Protein AF-X0L060-F1 (afdb_monomer_lite)

Structure (mmCIF, N/CA/C/O backbone):
data_AF-X0L060-F1
#
_entry.id   AF-X0L060-F1
#
loop_
_atom_site.group_PDB
_atom_site.id
_atom_site.type_symbol
_atom_site.label_atom_id
_atom_site.label_alt_id
_atom_site.label_comp_id
_atom_site.label_asym_id
_atom_site.label_entity_id
_atom_site.label_seq_id
_atom_site.pdbx_PDB_ins_code
_atom_site.Cartn_x
_atom_site.Cartn_y
_atom_site.Cartn_z
_atom_site.occupancy
_atom_site.B_iso_or_equiv
_atom_site.auth_seq_id
_atom_site.auth_comp_id
_atom_site.auth_asym_id
_atom_site.auth_atom_id
_atom_site.pdbx_PDB_model_num
ATOM 1 N N . MET A 1 1 ? 21.605 6.425 -5.206 1.00 87.25 1 MET A N 1
ATOM 2 C CA . MET A 1 1 ? 20.579 6.335 -4.142 1.00 87.25 1 MET A CA 1
ATOM 3 C C . MET A 1 1 ? 19.813 5.008 -4.170 1.00 87.25 1 MET A C 1
ATOM 5 O O . MET A 1 1 ? 20.035 4.220 -3.263 1.00 87.25 1 MET A O 1
ATOM 9 N N . LEU A 1 2 ? 18.995 4.710 -5.199 1.00 92.12 2 LEU A N 1
ATOM 10 C CA . LEU A 1 2 ? 18.087 3.540 -5.217 1.00 92.12 2 LEU A CA 1
ATOM 11 C C . LEU A 1 2 ? 18.748 2.203 -4.834 1.00 92.12 2 LEU A C 1
ATOM 13 O O . LEU A 1 2 ? 18.258 1.519 -3.942 1.00 92.12 2 LEU A O 1
ATOM 17 N N . LEU A 1 3 ? 19.869 1.851 -5.473 1.00 93.50 3 LEU A N 1
ATOM 18 C CA . LEU A 1 3 ? 20.582 0.595 -5.212 1.00 93.50 3 LEU A CA 1
ATOM 19 C C . LEU A 1 3 ? 20.947 0.431 -3.726 1.00 93.50 3 LEU A C 1
ATOM 21 O O . LEU A 1 3 ? 20.627 -0.587 -3.122 1.00 93.50 3 LEU A O 1
ATOM 25 N N . TYR A 1 4 ? 21.559 1.451 -3.119 1.00 92.56 4 TYR A N 1
ATOM 26 C CA . TYR A 1 4 ? 21.939 1.432 -1.703 1.00 92.56 4 TYR A CA 1
ATOM 27 C C . TYR A 1 4 ? 20.727 1.374 -0.777 1.00 92.56 4 TYR A C 1
ATOM 29 O O . TYR A 1 4 ? 20.764 0.672 0.226 1.00 92.56 4 TYR A O 1
ATOM 37 N N . THR A 1 5 ? 19.625 2.033 -1.140 1.00 94.19 5 THR A N 1
ATOM 38 C CA . THR A 1 5 ? 18.361 1.914 -0.406 1.00 94.19 5 THR A CA 1
ATOM 39 C C . THR A 1 5 ? 17.815 0.485 -0.436 1.00 94.19 5 THR A C 1
ATOM 41 O O . THR A 1 5 ? 17.392 -0.021 0.602 1.00 94.19 5 THR A O 1
ATOM 44 N N . ILE A 1 6 ? 17.844 -0.182 -1.596 1.00 95.19 6 ILE A N 1
ATOM 45 C CA . ILE A 1 6 ? 17.412 -1.582 -1.734 1.00 95.19 6 ILE A CA 1
ATOM 46 C C . ILE A 1 6 ? 18.312 -2.502 -0.906 1.00 95.19 6 ILE A C 1
ATOM 48 O O . ILE A 1 6 ? 17.801 -3.334 -0.160 1.00 95.19 6 ILE A O 1
ATOM 52 N N . MET A 1 7 ? 19.635 -2.326 -0.985 1.00 93.88 7 MET A N 1
ATOM 53 C CA . MET A 1 7 ? 20.580 -3.119 -0.194 1.00 93.88 7 MET A CA 1
ATOM 54 C C . MET A 1 7 ? 20.373 -2.908 1.310 1.00 93.88 7 MET A C 1
ATOM 56 O O . MET A 1 7 ? 20.325 -3.885 2.050 1.00 93.88 7 MET A O 1
ATOM 60 N N . ALA A 1 8 ? 20.168 -1.666 1.758 1.00 92.62 8 ALA A N 1
ATOM 61 C CA . ALA A 1 8 ? 19.901 -1.359 3.162 1.00 92.62 8 ALA A CA 1
ATOM 62 C C . ALA A 1 8 ? 18.583 -1.983 3.655 1.00 92.62 8 ALA A C 1
ATOM 64 O O . ALA A 1 8 ? 18.531 -2.531 4.753 1.00 92.62 8 ALA A O 1
ATOM 65 N N . LEU A 1 9 ? 17.518 -1.952 2.842 1.00 92.75 9 LEU A N 1
ATOM 66 C CA . LEU A 1 9 ? 16.258 -2.640 3.151 1.00 92.75 9 LEU A CA 1
ATOM 67 C C . LEU A 1 9 ? 16.438 -4.161 3.213 1.00 92.75 9 LEU A C 1
ATOM 69 O O . LEU A 1 9 ? 15.886 -4.800 4.107 1.00 92.75 9 LEU A O 1
ATOM 73 N N . GLY A 1 10 ? 17.212 -4.734 2.288 1.00 91.88 10 GLY A N 1
ATOM 74 C CA . GLY A 1 10 ? 17.561 -6.153 2.288 1.00 91.88 10 GLY A CA 1
ATOM 75 C C . GLY A 1 10 ? 18.310 -6.552 3.558 1.00 91.88 10 GLY A C 1
ATOM 76 O O . GLY A 1 10 ? 17.871 -7.462 4.259 1.00 91.88 10 GLY A O 1
ATOM 77 N N . ALA A 1 11 ? 19.372 -5.818 3.902 1.00 91.00 11 ALA A N 1
ATOM 78 C CA . ALA A 1 11 ? 20.142 -6.014 5.130 1.00 91.00 11 ALA A CA 1
ATOM 79 C C . ALA A 1 11 ? 19.252 -5.903 6.380 1.00 91.00 11 ALA A C 1
ATOM 81 O O . ALA A 1 11 ? 19.273 -6.787 7.235 1.00 91.00 11 ALA A O 1
ATOM 82 N N . TRP A 1 12 ? 18.378 -4.890 6.439 1.00 90.25 12 TRP A N 1
ATOM 83 C CA . TRP A 1 12 ? 17.421 -4.723 7.535 1.00 90.25 12 TRP A CA 1
ATOM 84 C C . TRP A 1 12 ? 16.468 -5.924 7.666 1.00 90.25 12 TRP A C 1
ATOM 86 O O . TRP A 1 12 ? 16.197 -6.372 8.782 1.00 90.25 12 TRP A O 1
ATOM 96 N N . CYS A 1 13 ? 15.967 -6.461 6.546 1.00 88.31 13 CYS A N 1
ATOM 97 C CA . CYS A 1 13 ? 15.036 -7.594 6.515 1.00 88.31 13 CYS A CA 1
ATOM 98 C C . CYS A 1 13 ? 15.668 -8.932 6.919 1.00 88.31 13 CYS A C 1
ATOM 100 O O . CYS A 1 13 ? 14.957 -9.773 7.472 1.00 88.31 13 CYS A O 1
ATOM 102 N N . LEU A 1 14 ? 16.963 -9.136 6.654 1.00 85.06 14 LEU A N 1
ATOM 103 C CA . LEU A 1 14 ? 17.654 -10.403 6.919 1.00 85.06 14 LEU A CA 1
ATOM 104 C C . LEU A 1 14 ? 17.809 -10.720 8.415 1.00 85.06 14 LEU A C 1
ATOM 106 O O . LEU A 1 14 ? 18.085 -11.865 8.746 1.00 85.06 14 LEU A O 1
ATOM 110 N N . ASN A 1 15 ? 17.551 -9.759 9.313 1.00 66.94 15 ASN A N 1
ATOM 111 C CA . ASN A 1 15 ? 17.563 -9.964 10.769 1.00 66.94 15 ASN A CA 1
ATOM 112 C C . ASN A 1 15 ? 18.854 -10.630 11.284 1.00 66.94 15 ASN A C 1
ATOM 114 O O . ASN A 1 15 ? 18.816 -11.406 12.236 1.00 66.94 15 ASN A O 1
ATOM 118 N N . ASN A 1 16 ? 19.979 -10.338 10.631 1.00 67.25 16 ASN A N 1
ATOM 119 C CA . ASN A 1 16 ? 21.296 -10.727 11.113 1.00 67.25 16 ASN A CA 1
ATOM 120 C C . ASN A 1 16 ? 21.707 -9.763 12.236 1.00 67.25 16 ASN A C 1
ATOM 122 O O . ASN A 1 16 ? 21.358 -8.583 12.183 1.00 67.25 16 ASN A O 1
ATOM 126 N N . ASP A 1 17 ? 22.479 -10.246 13.212 1.00 61.94 17 ASP A N 1
ATOM 127 C CA . ASP A 1 17 ? 23.017 -9.438 14.325 1.00 61.94 17 ASP A CA 1
ATOM 128 C C . ASP A 1 17 ? 23.971 -8.313 13.863 1.00 61.94 17 ASP A C 1
ATOM 130 O O . ASP A 1 17 ? 24.409 -7.485 14.660 1.00 61.94 17 ASP A O 1
ATOM 134 N N . ASP A 1 18 ? 24.268 -8.263 12.565 1.00 63.72 18 ASP A N 1
ATOM 135 C CA . ASP A 1 18 ? 25.151 -7.304 11.914 1.00 63.72 18 ASP A CA 1
ATOM 136 C C . ASP A 1 18 ? 24.423 -5.976 11.624 1.00 63.72 18 ASP A C 1
ATOM 138 O O . ASP A 1 18 ? 24.134 -5.604 10.483 1.00 63.72 18 ASP A O 1
ATOM 142 N N . ALA A 1 19 ? 24.056 -5.274 12.701 1.00 67.94 19 ALA A N 1
ATOM 143 C CA . ALA A 1 19 ? 23.386 -3.970 12.657 1.00 67.94 19 ALA A CA 1
ATOM 144 C C . ALA A 1 19 ? 24.263 -2.843 12.067 1.00 67.94 19 ALA A C 1
ATOM 146 O O . ALA A 1 19 ? 23.779 -1.727 11.878 1.00 67.94 19 ALA A O 1
ATOM 147 N N . GLU A 1 20 ? 25.543 -3.111 11.794 1.00 80.19 20 GLU A N 1
ATOM 148 C CA . GLU A 1 20 ? 26.470 -2.144 11.201 1.00 80.19 20 GLU A CA 1
ATOM 149 C C . GLU A 1 20 ? 26.224 -1.998 9.692 1.00 80.19 20 GLU A C 1
ATOM 151 O O . GLU A 1 20 ? 26.115 -0.879 9.189 1.00 80.19 20 GLU A O 1
ATOM 156 N N . LEU A 1 21 ? 26.004 -3.106 8.972 1.00 85.12 21 LEU A N 1
ATOM 157 C CA . LEU A 1 21 ? 25.845 -3.084 7.514 1.00 85.12 21 LEU A CA 1
ATOM 158 C C . LEU A 1 21 ? 24.608 -2.293 7.055 1.00 85.12 21 LEU A C 1
ATOM 160 O O . LEU A 1 21 ? 24.665 -1.553 6.069 1.00 85.12 21 LEU A O 1
ATOM 164 N N . ASP A 1 22 ? 23.468 -2.439 7.738 1.00 84.44 22 ASP A N 1
ATOM 165 C CA . ASP A 1 22 ? 22.246 -1.727 7.348 1.00 84.44 22 ASP A CA 1
ATOM 166 C C . ASP A 1 22 ? 22.316 -0.216 7.657 1.00 84.44 22 ASP A C 1
ATOM 168 O O . ASP A 1 22 ? 21.701 0.582 6.940 1.00 84.44 22 ASP A O 1
ATOM 172 N N . ASP A 1 23 ? 23.098 0.191 8.664 1.00 87.38 23 ASP A N 1
ATOM 173 C CA . ASP A 1 23 ? 23.381 1.595 8.978 1.00 87.38 23 ASP A CA 1
ATOM 174 C C . ASP A 1 23 ? 24.356 2.219 7.973 1.00 87.38 23 ASP A C 1
ATOM 176 O O . ASP A 1 23 ? 24.066 3.286 7.425 1.00 87.38 23 ASP A O 1
ATOM 180 N N . GLU A 1 24 ? 25.451 1.530 7.64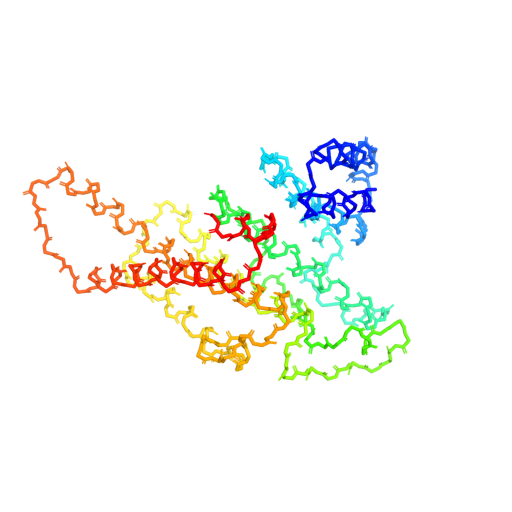4 1.00 89.88 24 GLU A N 1
ATOM 181 C CA . GLU A 1 24 ? 26.408 1.976 6.626 1.00 89.88 24 GLU A CA 1
ATOM 182 C C . GLU A 1 24 ? 25.722 2.203 5.276 1.00 89.88 24 GLU A C 1
ATOM 184 O O . GLU A 1 24 ? 25.858 3.265 4.661 1.00 89.88 24 GLU A O 1
ATOM 189 N N . LEU A 1 25 ? 24.910 1.238 4.832 1.00 91.25 25 LEU A N 1
ATOM 190 C CA . LEU A 1 25 ? 24.163 1.337 3.579 1.00 91.25 25 LEU A CA 1
ATOM 191 C C . LEU A 1 25 ? 23.105 2.450 3.620 1.00 91.25 25 LEU A C 1
ATOM 193 O O . LEU A 1 25 ? 22.867 3.105 2.600 1.00 91.25 25 LEU A O 1
ATOM 197 N N . TYR A 1 26 ? 22.489 2.703 4.781 1.00 90.19 26 TYR A N 1
ATOM 198 C CA . TYR A 1 26 ? 21.572 3.830 4.974 1.00 90.19 26 TYR A CA 1
ATOM 199 C C . TYR A 1 26 ? 22.293 5.173 4.804 1.00 90.19 26 TYR A C 1
ATOM 201 O O . TYR A 1 26 ? 21.809 6.048 4.081 1.00 90.19 26 TYR A O 1
ATOM 209 N N . HIS A 1 27 ? 23.452 5.336 5.443 1.00 90.31 27 HIS A N 1
ATOM 210 C CA . HIS A 1 27 ? 24.259 6.552 5.354 1.00 90.31 27 HIS A CA 1
ATOM 211 C C . HIS A 1 27 ? 24.832 6.764 3.952 1.00 90.31 27 HIS A C 1
ATOM 213 O O . HIS A 1 27 ? 24.832 7.889 3.450 1.00 90.31 27 HIS A O 1
ATOM 219 N N . LEU A 1 28 ? 25.224 5.685 3.278 1.00 89.00 28 LEU A N 1
ATOM 220 C CA . LEU A 1 28 ? 25.667 5.736 1.893 1.00 89.00 28 LEU A CA 1
ATOM 221 C C . LEU A 1 28 ? 24.521 6.114 0.949 1.00 89.00 28 LEU A C 1
ATOM 223 O O . LEU A 1 28 ? 24.700 6.949 0.073 1.00 89.00 28 LEU A O 1
ATOM 227 N N . ALA A 1 29 ? 23.312 5.579 1.141 1.00 88.06 29 ALA A N 1
ATOM 228 C CA . ALA A 1 29 ? 22.149 6.015 0.368 1.00 88.06 29 ALA A CA 1
ATOM 229 C C . ALA A 1 29 ? 21.850 7.513 0.560 1.00 88.06 29 ALA A C 1
ATOM 231 O O . ALA A 1 29 ? 21.514 8.183 -0.420 1.00 88.06 29 ALA A O 1
ATOM 232 N N . LEU A 1 30 ? 22.007 8.027 1.787 1.00 86.88 30 LEU A N 1
ATOM 233 C CA . LEU A 1 30 ? 21.795 9.436 2.120 1.00 86.88 30 LEU A CA 1
ATOM 234 C C . LEU A 1 30 ? 22.823 10.360 1.454 1.00 86.88 30 LEU A C 1
ATOM 236 O O . LEU A 1 30 ? 22.432 11.407 0.949 1.00 86.88 30 LEU A O 1
ATOM 240 N N . SER A 1 31 ? 24.098 9.968 1.379 1.00 85.25 31 SER A N 1
ATOM 241 C CA . SER A 1 31 ? 25.144 10.804 0.766 1.00 85.25 31 SER A CA 1
ATOM 242 C C . SER A 1 31 ? 24.929 11.033 -0.734 1.00 85.25 31 SER A C 1
ATOM 244 O O . SER A 1 31 ? 25.269 12.091 -1.258 1.00 85.25 31 SER A O 1
ATOM 246 N N . PHE A 1 32 ? 24.275 10.097 -1.432 1.00 78.31 32 PHE A N 1
ATOM 247 C CA . PHE A 1 32 ? 23.827 10.304 -2.816 1.00 78.31 32 PHE A CA 1
ATOM 248 C C . PHE A 1 32 ? 22.610 11.238 -2.940 1.00 78.31 32 PHE A C 1
ATOM 250 O O . PHE A 1 32 ? 22.247 11.600 -4.059 1.00 78.31 32 PHE A O 1
ATOM 257 N N . GLY A 1 33 ? 21.963 11.588 -1.826 1.00 67.38 33 GLY A N 1
ATOM 258 C CA . GLY A 1 33 ? 20.866 12.552 -1.742 1.00 67.38 33 GLY A CA 1
ATOM 259 C C . GLY A 1 33 ? 21.309 13.983 -1.415 1.00 67.38 33 GLY A C 1
ATOM 260 O O . GLY A 1 33 ? 20.511 14.890 -1.594 1.00 67.38 33 GLY A O 1
ATOM 261 N N . ASP A 1 34 ? 22.557 14.214 -0.995 1.00 64.88 34 ASP A N 1
ATOM 262 C CA . ASP A 1 34 ? 23.069 15.551 -0.632 1.00 64.88 34 ASP A CA 1
ATOM 263 C C . ASP A 1 34 ? 23.544 16.396 -1.837 1.00 64.88 34 ASP A C 1
ATOM 265 O O . ASP A 1 34 ? 23.997 17.528 -1.675 1.00 64.88 34 ASP A O 1
ATOM 269 N N . ALA A 1 35 ? 23.439 15.884 -3.066 1.00 59.78 35 ALA A N 1
ATOM 270 C CA . ALA A 1 35 ? 23.796 16.637 -4.269 1.00 59.78 35 ALA A CA 1
ATOM 271 C C . ALA A 1 35 ? 22.678 17.615 -4.690 1.00 59.78 35 ALA A C 1
ATOM 273 O O . ALA A 1 35 ? 21.496 17.320 -4.509 1.00 59.78 35 ALA A O 1
ATOM 274 N N . GLU A 1 36 ? 23.034 18.720 -5.367 1.00 57.53 36 GLU A N 1
ATOM 275 C CA . GLU A 1 36 ? 22.105 19.647 -6.061 1.00 57.53 36 GLU A CA 1
ATOM 276 C C . GLU A 1 36 ? 21.007 18.919 -6.871 1.00 57.53 36 GLU A C 1
ATOM 278 O O . GLU A 1 36 ? 19.893 19.421 -7.031 1.00 57.53 36 GLU A O 1
ATOM 283 N N . CYS A 1 37 ? 21.288 17.692 -7.319 1.00 61.91 37 CYS A N 1
ATOM 284 C CA . CYS A 1 37 ? 20.356 16.796 -7.995 1.00 61.91 37 CYS A CA 1
ATOM 285 C C . CYS A 1 37 ? 19.066 16.478 -7.216 1.00 61.91 37 CYS A C 1
ATOM 287 O O . CYS A 1 37 ? 18.048 16.251 -7.868 1.00 61.91 37 CYS A O 1
ATOM 289 N N . LEU A 1 38 ? 19.062 16.489 -5.872 1.00 70.81 38 LEU A N 1
ATOM 290 C CA . LEU A 1 38 ? 17.881 16.126 -5.063 1.00 70.81 38 LEU A CA 1
ATOM 291 C C . LEU A 1 38 ? 16.658 16.990 -5.386 1.00 70.81 38 LEU A C 1
ATOM 293 O O . LEU A 1 38 ? 15.532 16.512 -5.289 1.00 70.81 38 LEU A O 1
ATOM 297 N N . PHE A 1 39 ? 16.873 18.243 -5.785 1.00 73.31 39 PHE A N 1
ATOM 298 C CA . PHE A 1 39 ? 15.801 19.168 -6.155 1.00 73.31 39 PHE A CA 1
ATOM 299 C C . PHE A 1 39 ? 15.808 19.538 -7.643 1.00 73.31 39 PHE A C 1
ATOM 301 O O . PHE A 1 39 ? 14.832 20.116 -8.120 1.00 73.31 39 PHE A O 1
ATOM 308 N N . ALA A 1 40 ? 16.879 19.216 -8.378 1.00 71.44 40 ALA A N 1
ATOM 309 C CA . ALA A 1 40 ? 17.065 19.669 -9.754 1.00 71.44 40 ALA A CA 1
ATOM 310 C C . ALA A 1 40 ? 16.399 18.772 -10.810 1.00 71.44 40 ALA A C 1
ATOM 312 O O . ALA A 1 40 ? 15.903 19.296 -11.807 1.00 71.44 40 ALA A O 1
ATOM 313 N N . SER A 1 41 ? 16.358 17.446 -10.624 1.00 74.50 41 SER A N 1
ATOM 314 C CA . SER A 1 41 ? 15.747 16.535 -11.604 1.00 74.50 41 SER A CA 1
ATOM 315 C C . SER A 1 41 ? 14.816 15.516 -10.959 1.00 74.50 41 SER A C 1
ATOM 317 O O . SER A 1 41 ? 15.175 14.834 -10.002 1.00 74.50 41 SER A O 1
ATOM 319 N N . ALA A 1 42 ? 13.620 15.383 -11.529 1.00 81.56 42 ALA A N 1
ATOM 320 C CA . ALA A 1 42 ? 12.688 14.317 -11.201 1.00 81.56 42 ALA A CA 1
ATOM 321 C C . ALA A 1 42 ? 12.764 13.244 -12.290 1.00 81.56 42 ALA A C 1
ATOM 323 O O . ALA A 1 42 ? 12.541 13.533 -13.464 1.00 81.56 42 ALA A O 1
ATOM 324 N N . ASP A 1 43 ? 13.038 12.006 -11.894 1.00 91.25 43 ASP A N 1
ATOM 325 C CA . ASP A 1 43 ? 12.874 10.826 -12.737 1.00 91.25 43 ASP A CA 1
ATOM 326 C C . ASP A 1 43 ? 12.215 9.690 -11.938 1.00 91.25 43 ASP A C 1
ATOM 328 O O . ASP A 1 43 ? 12.073 9.753 -10.712 1.00 91.25 43 ASP A O 1
ATOM 332 N N . LEU A 1 44 ? 11.750 8.659 -12.646 1.00 95.06 44 LEU A N 1
ATOM 333 C CA . LEU A 1 44 ? 11.000 7.559 -12.039 1.00 95.06 44 LEU A CA 1
ATOM 334 C C . LEU A 1 44 ? 11.842 6.775 -11.016 1.00 95.06 44 LEU A C 1
ATOM 336 O O . LEU A 1 44 ? 11.335 6.399 -9.959 1.00 95.06 44 LEU A O 1
ATOM 340 N N . THR A 1 45 ? 13.123 6.560 -11.319 1.00 94.50 45 THR A N 1
ATOM 341 C CA . THR A 1 45 ? 14.083 5.830 -10.478 1.00 94.50 45 THR A CA 1
ATOM 342 C C . THR A 1 45 ? 14.329 6.567 -9.167 1.00 94.50 45 THR A C 1
ATOM 344 O O . THR A 1 45 ? 14.434 5.961 -8.099 1.00 94.50 45 THR A O 1
ATOM 347 N N . PHE A 1 46 ? 14.394 7.892 -9.226 1.00 92.75 46 PHE A N 1
ATOM 348 C CA . PHE A 1 46 ? 14.588 8.725 -8.059 1.00 92.75 46 PHE A CA 1
ATOM 349 C C . PHE A 1 46 ? 13.345 8.749 -7.173 1.00 92.75 46 PHE A C 1
ATOM 351 O O . PHE A 1 46 ? 13.459 8.578 -5.961 1.00 92.75 46 PHE A O 1
ATOM 358 N N . VAL A 1 47 ? 12.146 8.821 -7.763 1.00 96.19 47 VAL A N 1
ATOM 359 C CA . VAL A 1 47 ? 10.887 8.658 -7.016 1.00 96.19 47 VAL A CA 1
ATOM 360 C C . VAL A 1 47 ? 10.849 7.306 -6.292 1.00 96.19 47 VAL A C 1
ATOM 362 O O . VAL A 1 47 ? 10.557 7.266 -5.098 1.00 96.19 47 VAL A O 1
ATOM 365 N N . GLN A 1 48 ? 11.215 6.209 -6.964 1.00 96.81 48 GLN A N 1
ATOM 366 C CA . GLN A 1 48 ? 11.337 4.887 -6.332 1.00 96.81 48 GLN A CA 1
ATOM 367 C C . GLN A 1 48 ? 12.315 4.905 -5.149 1.00 96.81 48 GLN A C 1
ATOM 369 O O . GLN A 1 48 ? 12.003 4.369 -4.083 1.00 96.81 48 GLN A O 1
ATOM 374 N N . ALA A 1 49 ? 13.475 5.550 -5.312 1.00 94.81 49 ALA A N 1
ATOM 375 C CA . ALA A 1 49 ? 14.482 5.657 -4.261 1.00 94.81 49 ALA A CA 1
ATOM 376 C C . ALA A 1 49 ? 13.937 6.390 -3.033 1.00 94.81 49 ALA A C 1
ATOM 378 O O . ALA A 1 49 ? 14.074 5.897 -1.917 1.00 94.81 49 ALA A O 1
ATOM 379 N N . LEU A 1 50 ? 13.273 7.530 -3.238 1.00 95.25 50 LEU A N 1
ATOM 380 C CA . LEU A 1 50 ? 12.706 8.348 -2.166 1.00 95.25 50 LEU A CA 1
ATOM 381 C C . LEU A 1 50 ? 11.588 7.617 -1.408 1.00 95.25 50 LEU A C 1
ATOM 383 O O . LEU A 1 50 ? 11.549 7.675 -0.179 1.00 95.25 50 LEU A O 1
ATOM 387 N N . ILE A 1 51 ? 10.717 6.890 -2.116 1.00 97.12 51 ILE A N 1
ATOM 388 C CA . ILE A 1 51 ? 9.650 6.078 -1.507 1.00 97.12 51 ILE A CA 1
ATOM 389 C C . ILE A 1 51 ? 10.247 4.999 -0.597 1.00 97.12 51 ILE A C 1
ATOM 391 O O . ILE A 1 51 ? 9.877 4.881 0.574 1.00 97.12 51 ILE A O 1
ATOM 395 N N . LEU A 1 52 ? 11.193 4.216 -1.124 1.00 96.94 52 LEU A N 1
ATOM 396 C CA . LEU A 1 52 ? 11.821 3.128 -0.377 1.00 96.94 52 LEU A CA 1
ATOM 397 C C . LEU A 1 52 ? 12.668 3.657 0.784 1.00 96.94 52 LEU A C 1
ATOM 399 O O . LEU A 1 52 ? 12.634 3.097 1.881 1.00 96.94 52 LEU A O 1
ATOM 403 N N . PHE A 1 53 ? 13.380 4.765 0.576 1.00 95.19 53 PHE A N 1
ATOM 404 C CA . PHE A 1 53 ? 14.211 5.375 1.606 1.00 95.19 53 PHE A CA 1
ATOM 405 C C . PHE A 1 53 ? 13.353 5.965 2.722 1.00 95.19 53 PHE A C 1
ATOM 407 O O . PHE A 1 53 ? 13.658 5.760 3.892 1.00 95.19 53 PHE A O 1
ATOM 414 N N . SER A 1 54 ? 12.221 6.591 2.383 1.00 95.88 54 SER A N 1
ATOM 415 C CA . SER A 1 54 ? 11.227 7.015 3.368 1.00 95.88 54 SER A CA 1
ATOM 416 C C . SER A 1 54 ? 10.780 5.853 4.256 1.00 95.88 54 SER A C 1
ATOM 418 O O . SER A 1 54 ? 10.768 5.975 5.486 1.00 95.88 54 SER A O 1
ATOM 420 N N . ASN A 1 55 ? 10.443 4.712 3.648 1.00 95.00 55 ASN A N 1
ATOM 421 C CA . ASN A 1 55 ? 10.019 3.532 4.388 1.00 95.00 55 ASN A CA 1
ATOM 422 C C . ASN A 1 55 ? 11.132 2.987 5.297 1.00 95.00 55 ASN A C 1
ATOM 424 O O . ASN A 1 55 ? 10.870 2.650 6.453 1.00 95.00 55 ASN A O 1
ATOM 428 N N . LEU A 1 56 ? 12.373 2.959 4.810 1.00 94.12 56 LEU A N 1
ATOM 429 C CA . LEU A 1 56 ? 13.539 2.568 5.596 1.00 94.12 56 LEU A CA 1
ATOM 430 C C . LEU A 1 56 ? 13.790 3.523 6.775 1.00 94.12 56 LEU A C 1
ATOM 432 O O . LEU A 1 56 ? 13.995 3.063 7.897 1.00 94.12 56 LEU A O 1
ATOM 436 N N . SER A 1 57 ? 13.714 4.843 6.573 1.00 94.25 57 SER A N 1
ATOM 437 C CA . SER A 1 57 ? 13.857 5.828 7.656 1.00 94.25 57 SER A CA 1
ATOM 438 C C . SER A 1 57 ? 12.821 5.608 8.758 1.00 94.25 57 SER A C 1
ATOM 440 O O . SER A 1 57 ? 13.164 5.652 9.938 1.00 94.25 57 SER A O 1
ATOM 442 N N . GLN A 1 58 ? 11.566 5.316 8.399 1.00 92.81 58 GLN A N 1
ATOM 443 C CA . GLN A 1 58 ? 10.523 4.988 9.378 1.00 92.81 58 GLN A CA 1
ATOM 444 C C . GLN A 1 58 ? 10.892 3.735 10.188 1.00 92.81 58 GLN A C 1
ATOM 446 O O . GLN A 1 58 ? 10.810 3.761 11.414 1.00 92.81 58 GLN A O 1
ATOM 451 N N . LYS A 1 59 ? 11.384 2.681 9.521 1.00 89.81 59 LYS A N 1
ATOM 452 C CA . LYS A 1 59 ? 11.851 1.433 10.157 1.00 89.81 59 LYS A CA 1
ATOM 453 C C . LYS A 1 59 ? 13.047 1.620 11.088 1.00 89.81 59 LYS A C 1
ATOM 455 O O . LYS A 1 59 ? 13.217 0.853 12.031 1.00 89.81 59 LYS A O 1
ATOM 460 N N . ARG A 1 60 ? 13.854 2.654 10.850 1.00 90.31 60 ARG A N 1
ATOM 461 C CA . ARG A 1 60 ? 14.984 3.064 11.701 1.00 90.31 60 ARG A CA 1
ATOM 462 C C . ARG A 1 60 ? 14.596 4.112 12.751 1.00 90.31 60 ARG A C 1
ATOM 464 O O . ARG A 1 60 ? 15.456 4.853 13.215 1.00 90.31 60 ARG A O 1
ATOM 471 N N . ASN A 1 61 ? 13.312 4.209 13.110 1.00 90.56 61 ASN A N 1
ATOM 472 C CA . ASN A 1 61 ? 12.796 5.156 14.104 1.00 90.56 61 ASN A CA 1
ATOM 473 C C . ASN A 1 61 ? 13.093 6.638 13.773 1.00 90.56 61 ASN A C 1
ATOM 475 O O . ASN A 1 61 ? 13.271 7.473 14.657 1.00 90.56 61 ASN A O 1
ATOM 479 N N . LYS A 1 62 ? 13.134 6.983 12.479 1.00 93.69 62 LYS A N 1
ATOM 480 C CA . LYS A 1 62 ? 13.291 8.357 11.971 1.00 93.69 62 LYS A CA 1
ATOM 481 C C . LYS A 1 62 ? 12.032 8.784 11.191 1.00 93.69 62 LYS A C 1
ATOM 483 O O . LYS A 1 62 ? 12.113 9.054 9.989 1.00 93.69 62 LYS A O 1
ATOM 488 N N . PRO A 1 63 ? 10.844 8.854 11.831 1.00 93.81 63 PRO A N 1
ATOM 489 C CA . PRO A 1 63 ? 9.575 9.102 11.138 1.00 93.81 63 PRO A CA 1
ATOM 490 C C . PRO A 1 63 ? 9.498 10.488 10.483 1.00 93.81 63 PRO A C 1
ATOM 492 O O . PRO A 1 63 ? 8.920 10.630 9.409 1.00 93.81 63 PRO A O 1
ATOM 495 N N . ASN A 1 64 ? 10.127 11.508 11.077 1.00 94.88 64 ASN A N 1
ATOM 496 C CA . ASN A 1 64 ? 10.187 12.852 10.490 1.00 94.88 64 ASN A CA 1
ATOM 497 C C . ASN A 1 64 ? 11.020 12.872 9.206 1.00 94.88 64 ASN A C 1
ATOM 499 O O . ASN A 1 64 ? 10.574 13.402 8.193 1.00 94.88 64 ASN A O 1
ATOM 503 N N . THR A 1 65 ? 12.189 12.229 9.227 1.00 94.06 65 THR A N 1
ATOM 504 C CA . THR A 1 65 ? 13.026 12.041 8.039 1.00 94.06 65 THR A CA 1
ATOM 505 C C . THR A 1 65 ? 12.254 11.300 6.952 1.00 94.06 65 THR A C 1
ATOM 507 O O . THR A 1 65 ? 12.183 11.778 5.822 1.00 94.06 65 THR A O 1
ATOM 510 N N . GLY A 1 66 ? 11.593 10.193 7.307 1.00 94.88 66 GLY A N 1
ATOM 511 C CA . GLY A 1 66 ? 10.760 9.441 6.371 1.00 94.88 66 GLY A CA 1
ATOM 512 C C . GLY A 1 66 ? 9.652 10.294 5.751 1.00 94.88 66 GLY A C 1
ATOM 513 O O . GLY A 1 66 ? 9.475 10.280 4.536 1.00 94.88 66 GLY A O 1
ATOM 514 N N . SER A 1 67 ? 8.953 11.095 6.556 1.00 95.44 67 SER A N 1
ATOM 515 C CA . SER A 1 67 ? 7.902 11.997 6.076 1.00 95.44 67 SER A CA 1
ATOM 516 C C . SER A 1 67 ? 8.420 13.051 5.094 1.00 95.44 67 SER A C 1
ATOM 518 O O . SER A 1 67 ? 7.730 13.346 4.122 1.00 95.44 67 SER A O 1
ATOM 520 N N . ASN A 1 68 ? 9.620 13.598 5.308 1.00 93.94 68 ASN A N 1
ATOM 521 C CA . ASN A 1 68 ? 10.212 14.585 4.400 1.00 93.94 68 ASN A CA 1
ATOM 522 C C . ASN A 1 68 ? 10.535 13.967 3.032 1.00 93.94 68 ASN A C 1
ATOM 524 O O . ASN A 1 68 ? 10.167 14.528 2.000 1.00 93.94 68 ASN A O 1
ATOM 528 N N . PHE A 1 69 ? 11.160 12.784 3.017 1.00 94.12 69 PHE A N 1
ATOM 529 C CA . PHE A 1 69 ? 11.444 12.062 1.772 1.00 94.12 69 PHE A CA 1
ATOM 530 C C . PHE A 1 69 ? 10.170 11.646 1.036 1.00 94.12 69 PHE A C 1
ATOM 532 O O . PHE A 1 69 ? 10.121 11.726 -0.190 1.00 94.12 69 PHE A O 1
ATOM 539 N N . LEU A 1 70 ? 9.122 11.265 1.770 1.00 95.75 70 LEU A N 1
ATOM 540 C CA . LEU A 1 70 ? 7.833 10.916 1.176 1.00 95.75 70 LEU A CA 1
ATOM 541 C C . LEU A 1 70 ? 7.148 12.134 0.555 1.00 95.75 70 LEU A C 1
ATOM 543 O O . LEU A 1 70 ? 6.660 12.053 -0.565 1.00 95.75 70 LEU A O 1
ATOM 547 N N . GLY A 1 71 ? 7.187 13.285 1.232 1.00 95.50 71 GLY A N 1
ATOM 548 C CA . GLY A 1 71 ? 6.682 14.541 0.682 1.00 95.50 71 GLY A CA 1
ATOM 549 C C . GLY A 1 71 ? 7.406 14.958 -0.599 1.00 95.50 71 GLY A C 1
ATOM 550 O O . GLY A 1 71 ? 6.759 15.380 -1.562 1.00 95.50 71 GLY A O 1
ATOM 551 N N . LEU A 1 72 ? 8.732 14.785 -0.650 1.00 94.12 72 LEU A N 1
ATOM 552 C CA . LEU A 1 72 ? 9.514 15.031 -1.862 1.00 94.12 72 LEU A CA 1
ATOM 553 C C . LEU A 1 72 ? 9.142 14.053 -2.985 1.00 94.12 72 LEU A C 1
ATOM 555 O O . LEU A 1 72 ? 8.884 14.492 -4.107 1.00 94.12 72 LEU A O 1
ATOM 559 N N . ALA A 1 73 ? 9.031 12.756 -2.678 1.00 96.00 73 ALA A N 1
ATOM 560 C CA . ALA A 1 73 ? 8.580 11.740 -3.628 1.00 96.00 73 ALA A CA 1
ATOM 561 C C . ALA A 1 73 ? 7.204 12.086 -4.214 1.00 96.00 73 ALA A C 1
ATOM 563 O O . ALA A 1 73 ? 7.024 12.027 -5.429 1.00 96.00 73 ALA A O 1
ATOM 564 N N . THR A 1 74 ? 6.261 12.520 -3.372 1.00 97.00 74 THR A N 1
ATOM 565 C CA . THR A 1 74 ? 4.928 12.965 -3.792 1.00 97.00 74 THR A CA 1
ATOM 566 C C . THR A 1 74 ? 5.002 14.147 -4.746 1.00 97.00 74 THR A C 1
ATOM 568 O O . THR A 1 74 ? 4.390 14.110 -5.814 1.00 97.00 74 THR A O 1
ATOM 571 N N . ARG A 1 75 ? 5.782 15.185 -4.421 1.00 95.44 75 ARG A N 1
ATOM 572 C CA . ARG A 1 75 ? 5.945 16.342 -5.314 1.00 95.44 75 ARG A CA 1
ATOM 573 C C . ARG A 1 75 ? 6.535 15.943 -6.664 1.00 95.44 75 ARG A C 1
ATOM 575 O O . ARG A 1 75 ? 5.999 16.350 -7.689 1.00 95.44 75 ARG A O 1
ATOM 582 N N . MET A 1 76 ? 7.568 15.107 -6.681 1.00 95.69 76 MET A N 1
ATOM 583 C CA . MET A 1 76 ? 8.188 14.639 -7.923 1.00 95.69 76 MET A CA 1
ATOM 584 C C . MET A 1 76 ? 7.266 13.742 -8.753 1.00 95.69 76 MET A C 1
ATOM 586 O O . MET A 1 76 ? 7.167 13.920 -9.965 1.00 95.69 76 MET A O 1
ATOM 590 N N . ALA A 1 77 ? 6.549 12.815 -8.117 1.00 97.25 77 ALA A N 1
ATOM 591 C CA . ALA A 1 77 ? 5.586 11.943 -8.783 1.00 97.25 77 ALA A CA 1
ATOM 592 C C . ALA A 1 77 ? 4.457 12.740 -9.456 1.00 97.25 77 ALA A C 1
ATOM 594 O O . ALA A 1 77 ? 4.059 12.432 -10.584 1.00 97.25 77 ALA A O 1
ATOM 595 N N . LEU A 1 78 ? 3.965 13.789 -8.789 1.00 96.56 78 LEU A N 1
ATOM 596 C CA . LEU A 1 78 ? 2.980 14.703 -9.363 1.00 96.56 78 LEU A CA 1
ATOM 597 C C . LEU A 1 78 ? 3.561 15.475 -10.556 1.00 96.56 78 LEU A C 1
ATOM 599 O O . LEU A 1 78 ? 2.923 15.496 -11.607 1.00 96.56 78 LEU A O 1
ATOM 603 N N . SER A 1 79 ? 4.779 16.020 -10.438 1.00 94.56 79 SER A N 1
ATOM 604 C CA . SER A 1 79 ? 5.472 16.714 -11.538 1.00 94.56 79 SER A CA 1
ATOM 605 C C . SER A 1 79 ? 5.717 15.819 -12.758 1.00 94.56 79 SER A C 1
ATOM 607 O O . SER A 1 79 ? 5.622 16.280 -13.890 1.00 94.56 79 SER A O 1
ATOM 609 N N . LEU A 1 80 ? 5.976 14.525 -12.545 1.00 95.56 80 LEU A N 1
ATOM 610 C CA . LEU A 1 80 ? 6.124 13.522 -13.607 1.00 95.56 80 LEU A CA 1
ATOM 611 C C . LEU A 1 80 ? 4.788 13.037 -14.194 1.00 95.56 80 LEU A C 1
ATOM 613 O O . LEU A 1 80 ? 4.786 12.212 -15.114 1.00 95.56 80 LEU A O 1
ATOM 617 N N . GLY A 1 81 ? 3.654 13.488 -13.650 1.00 96.12 81 GLY A N 1
ATOM 618 C CA . GLY A 1 81 ? 2.322 13.073 -14.080 1.00 96.12 81 GLY A CA 1
ATOM 619 C C . GLY A 1 81 ? 2.009 11.605 -13.781 1.00 96.12 81 GLY A C 1
ATOM 620 O O . GLY A 1 81 ? 1.297 10.978 -14.559 1.00 96.12 81 GLY A O 1
ATOM 621 N N . LEU A 1 82 ? 2.558 11.021 -12.706 1.00 97.69 82 LEU A N 1
ATOM 622 C CA . LEU A 1 82 ? 2.320 9.605 -12.365 1.00 97.69 82 LEU A CA 1
ATOM 623 C C . LEU A 1 82 ? 0.876 9.319 -11.921 1.00 97.69 82 LEU A C 1
ATOM 625 O O . LEU A 1 82 ? 0.410 8.195 -12.044 1.00 97.69 82 LEU A O 1
ATOM 629 N N . HIS A 1 83 ? 0.164 10.346 -11.457 1.00 97.19 83 HIS A N 1
ATOM 630 C CA . HIS A 1 83 ? -1.255 10.301 -11.093 1.00 97.19 83 HIS A CA 1
ATOM 631 C C . HIS A 1 83 ? -2.201 10.251 -12.302 1.00 97.19 83 HIS A C 1
ATOM 633 O O . HIS A 1 83 ? -3.418 10.231 -12.114 1.00 97.19 83 HIS A O 1
ATOM 639 N N . ARG A 1 84 ? -1.652 10.276 -13.528 1.00 96.12 84 ARG A N 1
ATOM 640 C CA . ARG A 1 84 ? -2.429 10.362 -14.761 1.00 96.12 84 ARG A CA 1
ATOM 641 C C . ARG A 1 84 ? -2.196 9.189 -15.704 1.00 96.12 84 ARG A C 1
ATOM 643 O O . ARG A 1 84 ? -1.048 8.808 -15.945 1.00 96.12 84 ARG A O 1
ATOM 650 N N . GLU A 1 85 ? -3.260 8.683 -16.320 1.00 93.12 85 GLU A N 1
ATOM 651 C CA . GLU A 1 85 ? -3.144 7.906 -17.552 1.00 93.12 85 GLU A CA 1
ATOM 652 C C . GLU A 1 85 ? -2.871 8.861 -18.713 1.00 93.12 85 GLU A C 1
ATOM 654 O O . GLU A 1 85 ? -3.653 9.751 -19.026 1.00 93.12 85 GLU A O 1
ATOM 659 N N . L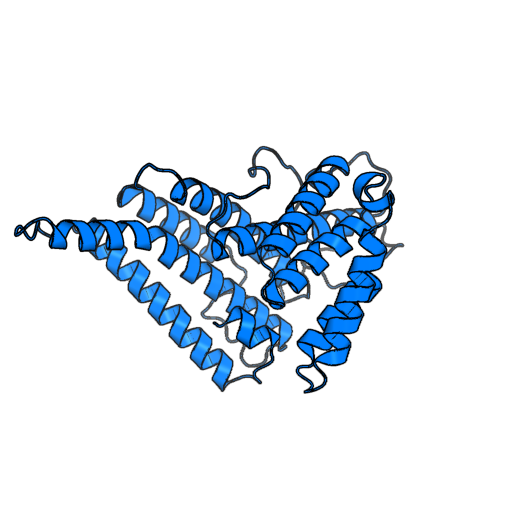EU A 1 86 ? -1.728 8.680 -19.370 1.00 91.19 86 LEU A N 1
ATOM 660 C CA . LEU A 1 86 ? -1.301 9.508 -20.498 1.00 91.19 86 LEU A CA 1
ATOM 661 C C . LEU A 1 86 ? -1.379 8.652 -21.773 1.00 91.19 86 LEU A C 1
ATOM 663 O O . LEU A 1 86 ? -0.355 8.104 -22.189 1.00 91.19 86 LEU A O 1
ATOM 667 N N . PRO A 1 87 ? -2.578 8.401 -22.343 1.00 89.06 87 PRO A N 1
ATOM 668 C CA . PRO A 1 87 ? -2.764 7.441 -23.437 1.00 89.06 87 PRO A CA 1
ATOM 669 C C . PRO A 1 87 ? -1.937 7.802 -24.673 1.00 89.06 87 PRO A C 1
ATOM 671 O O . PRO A 1 87 ? -1.330 6.915 -25.263 1.00 89.06 87 PRO A O 1
ATOM 674 N N . ASP A 1 88 ? -1.811 9.096 -24.968 1.00 91.31 88 ASP A N 1
ATOM 675 C CA . ASP A 1 88 ? -1.099 9.614 -26.144 1.00 91.31 88 ASP A CA 1
ATOM 676 C C . ASP A 1 88 ? 0.433 9.541 -26.028 1.00 91.31 88 ASP A C 1
ATOM 678 O O . ASP A 1 88 ? 1.154 9.848 -26.977 1.00 91.31 88 ASP A O 1
ATOM 682 N N . TRP A 1 89 ? 0.967 9.156 -24.864 1.00 92.75 89 TRP A N 1
ATOM 683 C CA . TRP A 1 89 ? 2.406 8.963 -24.710 1.00 92.75 89 TRP A CA 1
ATOM 684 C C . TRP A 1 89 ? 2.873 7.711 -25.447 1.00 92.75 89 TRP A C 1
ATOM 686 O O . TRP A 1 89 ? 2.405 6.603 -25.174 1.00 92.75 89 TRP A O 1
ATOM 696 N N . ASN A 1 90 ? 3.872 7.892 -26.311 1.00 93.62 90 ASN A N 1
ATOM 697 C CA . ASN A 1 90 ? 4.566 6.808 -26.995 1.00 93.62 90 ASN A CA 1
ATOM 698 C C . ASN A 1 90 ? 5.577 6.129 -26.052 1.00 93.62 90 ASN A C 1
ATOM 700 O O . ASN A 1 90 ? 6.782 6.370 -26.124 1.00 93.62 90 ASN A O 1
ATOM 704 N N . ILE A 1 91 ? 5.057 5.335 -25.117 1.00 94.81 91 ILE A N 1
ATOM 705 C CA . ILE A 1 91 ? 5.820 4.523 -24.163 1.00 94.81 91 ILE A CA 1
ATOM 706 C C . ILE A 1 91 ? 5.359 3.069 -24.232 1.00 94.81 91 ILE A C 1
ATOM 708 O O . ILE A 1 91 ? 4.193 2.800 -24.533 1.00 94.81 91 ILE A O 1
ATOM 712 N N . SER A 1 92 ? 6.252 2.132 -23.912 1.00 95.88 92 SER A N 1
ATOM 713 C CA . SER A 1 92 ? 5.909 0.707 -23.905 1.00 95.88 92 SER A CA 1
ATOM 714 C C . SER A 1 92 ? 4.865 0.373 -22.834 1.00 95.88 92 SER A C 1
ATOM 716 O O . SER A 1 92 ? 4.695 1.098 -21.845 1.00 95.88 92 SER A O 1
ATOM 718 N N . LEU A 1 93 ? 4.183 -0.765 -22.998 1.00 96.38 93 LEU A N 1
ATOM 719 C CA . LEU A 1 93 ? 3.233 -1.271 -22.002 1.00 96.38 93 LEU A CA 1
ATOM 720 C C . LEU A 1 93 ? 3.906 -1.474 -20.639 1.00 96.38 93 LEU A C 1
ATOM 722 O O . LEU A 1 93 ? 3.353 -1.067 -19.617 1.00 96.38 93 LEU A O 1
ATOM 726 N N . LEU A 1 94 ? 5.137 -1.996 -20.633 1.00 97.06 94 LEU A N 1
ATOM 727 C CA . LEU A 1 94 ? 5.936 -2.140 -19.420 1.00 97.06 94 LEU A CA 1
ATOM 728 C C . LEU A 1 94 ? 6.222 -0.788 -18.754 1.00 97.06 94 LEU A C 1
ATOM 730 O O . LEU A 1 94 ? 6.024 -0.647 -17.552 1.00 97.06 94 LEU A O 1
ATOM 734 N N . GLN A 1 95 ? 6.652 0.230 -19.509 1.00 96.62 95 GLN A N 1
ATOM 735 C CA . GLN A 1 95 ? 6.913 1.565 -18.951 1.00 96.62 95 GLN A CA 1
ATOM 736 C C . GLN A 1 95 ? 5.650 2.185 -18.345 1.00 96.62 95 GLN A C 1
ATOM 738 O O . GLN A 1 95 ? 5.710 2.800 -17.277 1.00 96.62 95 GLN A O 1
ATOM 743 N N . ARG A 1 96 ? 4.501 2.008 -19.004 1.00 96.88 96 ARG A N 1
ATOM 744 C CA . ARG A 1 96 ? 3.204 2.473 -18.504 1.00 96.88 96 ARG A CA 1
ATOM 745 C C . ARG A 1 96 ? 2.836 1.781 -17.193 1.00 96.88 96 ARG A C 1
ATOM 747 O O . ARG A 1 96 ? 2.461 2.455 -16.237 1.00 96.88 96 ARG A O 1
ATOM 754 N N . GLU A 1 97 ? 3.022 0.469 -17.117 1.00 97.56 97 GLU A N 1
ATOM 755 C CA . GLU A 1 97 ? 2.775 -0.293 -15.896 1.00 97.56 97 GLU A CA 1
ATOM 756 C C . GLU A 1 97 ? 3.760 0.068 -14.774 1.00 97.56 97 GLU A C 1
ATOM 758 O O . GLU A 1 97 ? 3.344 0.230 -13.630 1.00 97.56 97 GLU A O 1
ATOM 763 N N . MET A 1 98 ? 5.043 0.308 -15.075 1.00 97.69 98 MET A N 1
ATOM 764 C CA . MET A 1 98 ? 6.004 0.788 -14.072 1.00 97.69 98 MET A CA 1
ATOM 765 C C . MET A 1 98 ? 5.567 2.122 -13.465 1.00 97.69 98 MET A C 1
ATOM 767 O O . MET A 1 98 ? 5.666 2.303 -12.252 1.00 97.69 98 MET A O 1
ATOM 771 N N . ARG A 1 99 ? 5.031 3.046 -14.272 1.00 98.06 99 ARG A N 1
ATOM 772 C CA . ARG A 1 99 ? 4.482 4.315 -13.764 1.00 98.06 99 ARG A CA 1
ATOM 773 C C . ARG A 1 99 ? 3.319 4.078 -12.797 1.00 98.06 99 ARG A C 1
ATOM 775 O O . ARG A 1 99 ? 3.307 4.694 -11.733 1.00 98.06 99 ARG A O 1
ATOM 782 N N . ARG A 1 100 ? 2.404 3.150 -13.113 1.00 98.06 100 ARG A N 1
ATOM 783 C CA . ARG A 1 100 ? 1.295 2.758 -12.219 1.00 98.06 100 ARG A CA 1
ATOM 784 C C . ARG A 1 100 ? 1.798 2.124 -10.928 1.00 98.06 100 ARG A C 1
ATOM 786 O O . ARG A 1 100 ? 1.384 2.546 -9.853 1.00 98.06 100 ARG A O 1
ATOM 793 N N . ARG A 1 101 ? 2.725 1.162 -11.009 1.00 98.06 101 ARG A N 1
ATOM 794 C CA . ARG A 1 101 ? 3.315 0.492 -9.835 1.00 98.06 101 ARG A CA 1
ATOM 795 C C . ARG A 1 101 ? 4.006 1.491 -8.904 1.00 98.06 101 ARG A C 1
ATOM 797 O O . ARG A 1 101 ? 3.848 1.406 -7.690 1.00 98.06 101 ARG A O 1
ATOM 804 N N . VAL A 1 102 ? 4.727 2.472 -9.454 1.00 98.50 102 VAL A N 1
ATOM 805 C CA . VAL A 1 102 ? 5.368 3.531 -8.655 1.00 98.50 102 VAL A CA 1
ATOM 806 C C . VAL A 1 102 ? 4.336 4.463 -8.025 1.00 98.50 102 VAL A C 1
ATOM 808 O O . VAL A 1 102 ? 4.456 4.766 -6.839 1.00 98.50 102 VAL A O 1
ATOM 811 N N . TRP A 1 103 ? 3.310 4.881 -8.774 1.00 98.44 103 TRP A N 1
ATOM 812 C CA . TRP A 1 103 ? 2.231 5.708 -8.231 1.00 98.44 103 TRP A CA 1
ATOM 813 C C . TRP A 1 103 ? 1.494 5.012 -7.085 1.00 98.44 103 TRP A C 1
ATOM 815 O O . TRP A 1 103 ? 1.392 5.564 -5.993 1.00 98.44 103 TRP A O 1
ATOM 825 N N . TRP A 1 104 ? 1.020 3.785 -7.296 1.00 98.25 104 TRP A N 1
ATOM 826 C CA . TRP A 1 104 ? 0.273 3.054 -6.275 1.00 98.25 104 TRP A CA 1
ATOM 827 C C . TRP A 1 104 ? 1.156 2.601 -5.112 1.00 98.25 104 TRP A C 1
ATOM 829 O O . TRP A 1 104 ? 0.698 2.592 -3.971 1.00 98.25 104 TRP A O 1
ATOM 839 N N . GLY A 1 105 ? 2.441 2.328 -5.357 1.00 97.81 105 GLY A N 1
ATOM 840 C CA . GLY A 1 105 ? 3.435 2.135 -4.303 1.00 97.81 105 GLY A CA 1
ATOM 841 C C . GLY A 1 105 ? 3.579 3.372 -3.415 1.00 97.81 105 GLY A C 1
ATOM 842 O O . GLY A 1 105 ? 3.430 3.265 -2.197 1.00 97.81 105 GLY A O 1
ATOM 843 N N . LEU A 1 106 ? 3.790 4.553 -4.011 1.00 98.12 106 LEU A N 1
ATOM 844 C CA . LEU A 1 106 ? 3.785 5.832 -3.292 1.00 98.12 106 LEU A CA 1
ATOM 845 C C . LEU A 1 106 ? 2.483 6.009 -2.503 1.00 98.12 106 LEU A C 1
ATOM 847 O O . LEU A 1 106 ? 2.526 6.339 -1.318 1.00 98.12 106 LEU A O 1
ATOM 851 N N . TYR A 1 107 ? 1.347 5.730 -3.149 1.00 97.19 107 TYR A N 1
ATOM 852 C CA . TYR A 1 107 ? 0.023 5.862 -2.557 1.00 97.19 107 TYR A CA 1
ATOM 853 C C . TYR A 1 107 ? -0.104 5.040 -1.276 1.00 97.19 107 TYR A C 1
ATOM 855 O O . TYR A 1 107 ? -0.479 5.559 -0.226 1.00 97.19 107 TYR A O 1
ATOM 863 N N . MET A 1 108 ? 0.282 3.765 -1.327 1.00 96.50 108 MET A N 1
ATOM 864 C CA . MET A 1 108 ? 0.248 2.862 -0.178 1.00 96.50 108 MET A CA 1
ATOM 865 C C . MET A 1 108 ? 1.169 3.313 0.963 1.00 96.50 108 MET A C 1
ATOM 867 O O . MET A 1 108 ? 0.791 3.201 2.132 1.00 96.50 108 MET A O 1
ATOM 871 N N . PHE A 1 109 ? 2.374 3.805 0.654 1.00 96.06 109 PHE A N 1
ATOM 872 C CA . PHE A 1 109 ? 3.326 4.236 1.681 1.00 96.06 109 PHE A CA 1
ATOM 873 C C . PHE A 1 109 ? 2.906 5.539 2.370 1.00 96.06 109 PHE A C 1
ATOM 875 O O . PHE A 1 109 ? 2.985 5.597 3.598 1.00 96.06 109 PHE A O 1
ATOM 882 N N . ASP A 1 110 ? 2.421 6.541 1.629 1.00 96.19 110 ASP A N 1
ATOM 883 C CA . ASP A 1 110 ? 1.905 7.795 2.208 1.00 96.19 110 ASP A CA 1
ATOM 884 C C . ASP A 1 110 ? 0.662 7.547 3.056 1.00 96.19 110 ASP A C 1
ATOM 886 O O . ASP A 1 110 ? 0.600 7.994 4.201 1.00 96.19 110 ASP A O 1
ATOM 890 N N . SER A 1 111 ? -0.268 6.737 2.545 1.00 95.62 111 SER A N 1
ATOM 891 C CA . SER A 1 111 ? -1.477 6.344 3.273 1.00 95.62 111 SER A CA 1
ATOM 892 C C . SER A 1 111 ? -1.130 5.638 4.580 1.00 95.62 111 SER A C 1
ATOM 894 O O . SER A 1 111 ? -1.592 6.022 5.652 1.00 95.62 111 SER A O 1
ATOM 896 N N . GLY A 1 112 ? -0.254 4.630 4.509 1.00 94.12 112 GLY A N 1
ATOM 897 C CA . GLY A 1 112 ? 0.188 3.886 5.680 1.00 94.12 112 GLY A CA 1
ATOM 898 C C . GLY A 1 112 ? 0.883 4.767 6.718 1.00 94.12 112 GLY A C 1
ATOM 899 O O . GLY A 1 112 ? 0.525 4.703 7.891 1.00 94.12 112 GLY A O 1
ATOM 900 N N . ALA A 1 113 ? 1.845 5.594 6.300 1.00 93.88 113 ALA A N 1
ATOM 901 C CA . ALA A 1 113 ? 2.582 6.473 7.205 1.00 93.88 113 ALA A CA 1
ATOM 902 C C . ALA A 1 113 ? 1.665 7.519 7.857 1.00 93.88 113 ALA A C 1
ATOM 904 O O . ALA A 1 113 ? 1.728 7.734 9.067 1.00 93.88 113 ALA A O 1
ATOM 905 N N . SER A 1 114 ? 0.778 8.132 7.077 1.00 93.75 114 SER A N 1
ATOM 906 C CA . SER A 1 114 ? -0.176 9.131 7.558 1.00 93.75 114 SER A CA 1
ATOM 907 C C . SER A 1 114 ? -1.138 8.558 8.595 1.00 93.75 114 SER A C 1
ATOM 909 O O . SER A 1 114 ? -1.304 9.154 9.659 1.00 93.75 114 SER A O 1
ATOM 911 N N . THR A 1 115 ? -1.691 7.362 8.356 1.00 92.00 115 THR A N 1
ATOM 912 C CA . THR A 1 115 ? -2.516 6.661 9.351 1.00 92.00 115 THR A CA 1
ATOM 913 C C . THR A 1 115 ? -1.719 6.341 10.620 1.00 92.00 115 THR A C 1
ATOM 915 O O . THR A 1 115 ? -2.198 6.611 11.720 1.00 92.00 115 THR A O 1
ATOM 918 N N . THR A 1 116 ? -0.495 5.814 10.496 1.00 91.19 116 THR A N 1
ATOM 919 C CA . THR A 1 116 ? 0.343 5.442 11.650 1.00 91.19 116 THR A CA 1
ATOM 920 C C . THR A 1 116 ? 0.735 6.645 12.508 1.00 91.19 116 THR A C 1
ATOM 922 O O . THR A 1 116 ? 0.697 6.563 13.734 1.00 91.19 116 THR A O 1
ATOM 925 N N . PHE A 1 117 ? 1.106 7.767 11.889 1.00 91.12 117 PHE A N 1
ATOM 926 C CA . PHE A 1 117 ? 1.600 8.949 12.602 1.00 91.12 117 PHE A CA 1
ATOM 927 C C . PHE A 1 117 ? 0.530 10.024 12.836 1.00 91.12 117 PHE A C 1
ATOM 929 O O . PHE A 1 117 ? 0.866 11.097 13.337 1.00 91.12 117 PHE A O 1
ATOM 936 N N . GLY A 1 118 ? -0.730 9.765 12.468 1.00 90.12 118 GLY A N 1
ATOM 937 C CA . GLY A 1 118 ? -1.837 10.714 12.617 1.00 90.12 118 GLY A CA 1
ATOM 938 C C . GLY A 1 118 ? -1.644 12.008 11.821 1.00 90.12 118 GLY A C 1
ATOM 939 O O . GLY A 1 118 ? -1.977 13.084 12.313 1.00 90.12 118 GLY A O 1
ATOM 940 N N . ARG A 1 119 ? -1.055 11.921 10.622 1.00 91.50 119 ARG A N 1
ATOM 941 C CA . ARG A 1 119 ? -0.775 13.074 9.748 1.00 91.50 119 ARG A CA 1
ATOM 942 C C . ARG A 1 119 ? -1.784 13.149 8.599 1.00 91.50 119 ARG A C 1
ATOM 944 O O . ARG A 1 119 ? -2.282 12.105 8.184 1.00 91.50 119 ARG A O 1
ATOM 951 N N . PRO A 1 120 ? -2.073 14.349 8.064 1.00 90.69 120 PRO A N 1
ATOM 952 C CA . PRO A 1 120 ? -2.867 14.486 6.847 1.00 90.69 120 PRO A CA 1
ATOM 953 C C . PRO A 1 120 ? -2.202 13.810 5.645 1.00 90.69 120 PRO A C 1
ATOM 955 O O . PRO A 1 120 ? -0.981 13.868 5.497 1.00 90.69 120 PRO A O 1
ATOM 958 N N . ILE A 1 121 ? -3.026 13.233 4.773 1.00 92.19 121 ILE A N 1
ATOM 959 C CA . ILE A 1 121 ? -2.596 12.627 3.508 1.00 92.19 121 ILE A CA 1
ATOM 960 C C . ILE A 1 121 ? -2.131 13.719 2.538 1.00 92.19 121 ILE A C 1
ATOM 962 O O . ILE A 1 121 ? -2.799 14.744 2.397 1.00 92.19 121 ILE A O 1
ATOM 966 N N . LEU A 1 122 ? -1.009 13.496 1.847 1.00 89.31 122 LEU A N 1
ATOM 967 C CA . LEU A 1 122 ? -0.456 14.461 0.882 1.00 89.31 122 LEU A CA 1
ATOM 968 C C . LEU A 1 122 ? -0.999 14.276 -0.541 1.00 89.31 122 LEU A C 1
ATOM 970 O O . LEU A 1 122 ? -0.833 15.149 -1.395 1.00 89.31 122 LEU A O 1
ATOM 974 N N . LEU A 1 123 ? -1.586 13.116 -0.807 1.00 93.88 123 LEU A N 1
ATOM 975 C CA . LEU A 1 123 ? -2.011 12.671 -2.128 1.00 93.88 123 LEU A CA 1
ATOM 976 C C . LEU A 1 123 ? -3.375 13.242 -2.539 1.00 93.88 123 LEU A C 1
ATOM 978 O O . LEU A 1 123 ? -4.210 13.525 -1.677 1.00 93.88 123 LEU A O 1
ATOM 982 N N . PRO A 1 124 ? -3.621 13.388 -3.855 1.00 92.88 124 PRO A N 1
ATOM 983 C CA . PRO A 1 124 ? -4.917 13.817 -4.365 1.00 92.88 124 PRO A CA 1
ATOM 984 C C . PRO A 1 124 ? -6.035 12.817 -4.029 1.00 92.88 124 PRO A C 1
ATOM 986 O O . PRO A 1 124 ? -5.796 11.616 -3.862 1.00 92.88 124 PRO A O 1
ATOM 989 N N . GLY A 1 125 ? -7.265 13.334 -3.961 1.00 90.50 125 GLY A N 1
ATOM 990 C CA . GLY A 1 125 ? -8.482 12.521 -3.956 1.00 90.50 125 GLY A CA 1
ATOM 991 C C . GLY A 1 125 ? -8.689 11.802 -5.290 1.00 90.50 125 GLY A C 1
ATOM 992 O O . GLY A 1 125 ? -8.085 12.170 -6.298 1.00 90.50 125 GLY A O 1
ATOM 993 N N . GLU A 1 126 ? -9.549 10.780 -5.288 1.00 90.75 126 GLU A N 1
ATOM 994 C CA . GLU A 1 126 ? -9.849 9.922 -6.447 1.00 90.75 126 GLU A CA 1
ATOM 995 C C . GLU A 1 126 ? -10.293 10.738 -7.674 1.00 90.75 126 GLU A C 1
ATOM 997 O O . GLU A 1 126 ? -9.940 10.413 -8.799 1.00 90.75 126 GLU A O 1
ATOM 1002 N N . GLU A 1 127 ? -10.988 11.854 -7.461 1.00 92.38 127 GLU A N 1
ATOM 1003 C CA . GLU A 1 127 ? -11.484 12.760 -8.497 1.00 92.38 127 GLU A CA 1
ATOM 1004 C C . GLU A 1 127 ? -10.398 13.539 -9.259 1.00 92.38 127 GLU A C 1
ATOM 1006 O O . GLU A 1 127 ? -10.665 14.069 -10.337 1.00 92.38 127 GLU A O 1
ATOM 1011 N N . ALA A 1 128 ? -9.184 13.634 -8.711 1.00 94.25 128 ALA A N 1
ATOM 1012 C CA . ALA A 1 128 ? -8.076 14.400 -9.286 1.00 94.25 128 ALA A CA 1
ATOM 1013 C C . ALA A 1 128 ? -6.996 13.508 -9.929 1.00 94.25 128 ALA A C 1
ATOM 1015 O O . ALA A 1 128 ? -5.891 13.971 -10.221 1.00 94.25 128 ALA A O 1
ATOM 1016 N N . MET A 1 129 ? -7.302 12.228 -10.146 1.00 96.06 129 MET A N 1
ATOM 1017 C CA . MET A 1 129 ? -6.409 11.231 -10.734 1.00 96.06 129 MET A CA 1
ATOM 1018 C C . MET A 1 129 ? -7.198 10.279 -11.63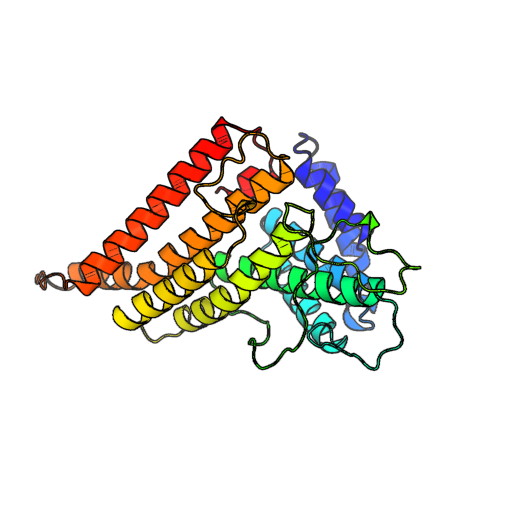9 1.00 96.06 129 MET A C 1
ATOM 1020 O O . MET A 1 129 ? -8.328 9.922 -11.335 1.00 96.06 129 MET A O 1
ATOM 1024 N N . ASP A 1 130 ? -6.602 9.856 -12.753 1.00 96.31 130 ASP A N 1
ATOM 1025 C CA . ASP A 1 130 ? -7.198 8.885 -13.689 1.00 96.31 130 ASP A CA 1
ATOM 1026 C C . ASP A 1 130 ? -6.302 7.657 -13.931 1.00 96.31 130 ASP A C 1
ATOM 1028 O O . ASP A 1 130 ? -6.620 6.809 -14.764 1.00 96.31 130 ASP A O 1
ATOM 1032 N N . VAL A 1 131 ? -5.208 7.535 -13.166 1.00 97.06 131 VAL A N 1
ATOM 1033 C CA . VAL A 1 131 ? -4.311 6.369 -13.128 1.00 97.06 131 VAL A CA 1
ATOM 1034 C C . VAL A 1 131 ? -5.069 5.064 -12.865 1.00 97.06 131 VAL A C 1
ATOM 1036 O O . VAL A 1 131 ? -5.818 4.933 -11.895 1.00 97.06 131 VAL A O 1
ATOM 1039 N N . ARG A 1 132 ? -4.855 4.061 -13.721 1.00 96.62 132 ARG A N 1
ATOM 1040 C CA . ARG A 1 132 ? -5.511 2.753 -13.592 1.00 96.62 132 ARG A CA 1
ATOM 1041 C C . ARG A 1 132 ? -4.877 1.917 -12.481 1.00 96.62 132 ARG A C 1
ATOM 1043 O O . ARG A 1 132 ? -3.691 2.103 -12.190 1.00 96.62 132 ARG A O 1
ATOM 1050 N N . PRO A 1 133 ? -5.621 0.963 -11.891 1.00 96.75 133 PRO A N 1
ATOM 1051 C CA . PRO A 1 133 ? -5.057 -0.019 -10.970 1.00 96.75 133 PRO A CA 1
ATOM 1052 C C . PRO A 1 133 ? -3.876 -0.784 -11.581 1.00 96.75 133 PRO A C 1
ATOM 1054 O O . PRO A 1 133 ? -3.788 -0.945 -12.800 1.00 96.75 133 PRO A O 1
ATOM 1057 N N . VAL A 1 134 ? -2.987 -1.272 -10.716 1.00 97.25 134 VAL A N 1
ATOM 1058 C CA . VAL A 1 134 ? -1.901 -2.190 -11.097 1.00 97.25 134 VAL A CA 1
ATOM 1059 C C . VAL A 1 134 ? -2.493 -3.489 -11.640 1.00 97.25 134 VAL A C 1
ATOM 1061 O O . VAL A 1 134 ? -3.464 -4.004 -11.079 1.00 97.25 134 VAL A O 1
ATOM 1064 N N . LEU A 1 135 ? -1.900 -4.022 -12.707 1.00 97.44 135 LEU A N 1
ATOM 1065 C CA . LEU A 1 135 ? -2.334 -5.279 -13.310 1.00 97.44 135 LEU A CA 1
ATOM 1066 C C . LEU A 1 135 ? -1.976 -6.476 -12.417 1.00 97.44 135 LEU A C 1
ATOM 1068 O O . LEU A 1 135 ? -0.840 -6.623 -11.963 1.00 97.44 135 LEU A O 1
ATOM 1072 N N . ASN A 1 136 ? -2.942 -7.367 -12.200 1.00 97.69 136 ASN A N 1
ATOM 1073 C CA . ASN A 1 136 ? -2.754 -8.656 -11.547 1.00 97.69 136 ASN A CA 1
ATOM 1074 C C . ASN A 1 136 ? -2.344 -9.716 -12.577 1.00 97.69 136 ASN A C 1
ATOM 1076 O O . ASN A 1 136 ? -3.155 -10.528 -13.016 1.00 97.69 136 ASN A O 1
ATOM 1080 N N . ILE A 1 137 ? -1.076 -9.666 -12.964 1.00 97.69 137 ILE A N 1
ATOM 1081 C CA . ILE A 1 137 ? -0.433 -10.550 -13.947 1.00 97.69 137 ILE A CA 1
ATOM 1082 C C . ILE A 1 137 ? 0.823 -11.178 -13.337 1.00 97.69 137 ILE A C 1
ATOM 1084 O O . ILE A 1 137 ? 1.269 -10.727 -12.272 1.00 97.69 137 ILE A O 1
ATOM 1088 N N . ASP A 1 138 ? 1.383 -12.199 -13.983 1.00 95.94 138 ASP A N 1
ATOM 1089 C CA . ASP A 1 138 ? 2.749 -12.623 -13.676 1.00 95.94 138 ASP A CA 1
ATOM 1090 C C . ASP A 1 138 ? 3.747 -11.610 -14.250 1.00 95.94 138 ASP A C 1
ATOM 1092 O O . ASP A 1 138 ? 3.446 -10.888 -15.204 1.00 95.94 138 ASP A O 1
ATOM 1096 N N . ASP A 1 139 ? 4.930 -11.498 -13.643 1.00 92.56 139 ASP A N 1
ATOM 1097 C CA . ASP A 1 139 ? 5.904 -10.491 -14.084 1.00 92.56 139 ASP A CA 1
ATOM 1098 C C . ASP A 1 139 ? 6.517 -10.865 -15.444 1.00 92.56 139 ASP A C 1
ATOM 1100 O O . ASP A 1 139 ? 6.848 -9.984 -16.235 1.00 92.56 139 ASP A O 1
ATOM 1104 N N . GLU A 1 140 ? 6.583 -12.162 -15.766 1.00 94.94 140 GLU A N 1
ATOM 1105 C CA . GLU A 1 140 ? 7.057 -12.666 -17.056 1.00 94.94 140 GLU A CA 1
ATOM 1106 C C . GLU A 1 140 ? 6.136 -12.301 -18.235 1.00 94.94 140 GLU A C 1
ATOM 1108 O O . GLU A 1 140 ? 6.605 -12.225 -19.373 1.00 94.94 140 GLU A O 1
ATOM 1113 N N . ASP A 1 141 ? 4.852 -12.027 -17.979 1.00 96.31 141 ASP A N 1
ATOM 1114 C CA . ASP A 1 141 ? 3.860 -11.724 -19.021 1.00 96.31 141 ASP A CA 1
ATOM 1115 C C . ASP A 1 141 ? 3.980 -10.289 -19.567 1.00 96.31 141 ASP A C 1
ATOM 1117 O O . ASP A 1 141 ? 3.418 -9.956 -20.617 1.00 96.31 141 ASP A O 1
ATOM 1121 N N . LEU A 1 142 ? 4.726 -9.414 -18.881 1.00 97.19 142 LEU A N 1
ATOM 1122 C CA . LEU A 1 142 ? 4.918 -8.024 -19.282 1.00 97.19 142 LEU A CA 1
ATOM 1123 C C . LEU A 1 142 ? 6.399 -7.658 -19.350 1.00 97.19 142 LEU A C 1
ATOM 1125 O O . LEU A 1 142 ? 7.037 -7.328 -18.357 1.00 97.19 142 LEU A O 1
ATOM 1129 N N . THR A 1 143 ? 6.929 -7.621 -20.568 1.00 95.94 143 THR A N 1
ATOM 1130 C CA . THR A 1 143 ? 8.336 -7.318 -20.847 1.00 95.94 143 THR A CA 1
ATOM 1131 C C . THR A 1 143 ? 8.475 -6.076 -21.729 1.00 95.94 143 THR A C 1
ATOM 1133 O O . THR A 1 143 ? 7.494 -5.460 -22.152 1.00 95.94 143 THR A O 1
ATOM 1136 N N . SER A 1 144 ? 9.714 -5.680 -22.034 1.00 94.25 144 SER A N 1
ATOM 1137 C CA . SER A 1 144 ? 9.994 -4.540 -22.916 1.00 94.25 144 SER A CA 1
ATOM 1138 C C . SER A 1 144 ? 9.523 -4.742 -24.361 1.00 94.25 144 SER A C 1
ATOM 1140 O O . SER A 1 144 ? 9.367 -3.749 -25.068 1.00 94.25 144 SER A O 1
ATOM 1142 N N . VAL A 1 145 ? 9.292 -5.989 -24.784 1.00 94.62 145 VAL A N 1
ATOM 1143 C CA . VAL A 1 145 ? 8.870 -6.354 -26.148 1.00 94.62 145 VAL A CA 1
ATOM 1144 C C . VAL A 1 145 ? 7.384 -6.714 -26.243 1.00 94.62 145 VAL A C 1
ATOM 1146 O O . VAL A 1 145 ? 6.908 -7.069 -27.315 1.00 94.62 145 VAL A O 1
ATOM 1149 N N . THR A 1 146 ? 6.638 -6.636 -25.139 1.00 95.88 146 THR A N 1
ATOM 1150 C CA . THR A 1 146 ? 5.202 -6.928 -25.123 1.00 95.88 146 THR A CA 1
ATOM 1151 C C . THR A 1 146 ? 4.430 -5.844 -25.888 1.00 95.88 146 THR A C 1
ATOM 1153 O O . THR A 1 146 ? 4.443 -4.674 -25.500 1.00 95.88 146 THR A O 1
ATOM 1156 N N . GLU A 1 147 ? 3.734 -6.237 -26.959 1.00 93.94 147 GLU A N 1
ATOM 1157 C CA . GLU A 1 147 ? 2.945 -5.330 -27.814 1.00 93.94 147 GLU A CA 1
ATOM 1158 C C . GLU A 1 147 ? 1.453 -5.291 -27.450 1.00 93.94 147 GLU A C 1
ATOM 1160 O O . GLU A 1 147 ? 0.780 -4.284 -27.670 1.00 93.94 147 GLU A O 1
ATOM 1165 N N . LEU A 1 148 ? 0.934 -6.374 -26.865 1.00 94.44 148 LEU A N 1
ATOM 1166 C CA . LEU A 1 148 ? -0.460 -6.509 -26.444 1.00 94.44 148 LEU A CA 1
ATOM 1167 C C . LEU A 1 148 ? -0.541 -6.602 -24.923 1.00 94.44 148 LEU A C 1
ATOM 1169 O O . LEU A 1 148 ? 0.262 -7.287 -24.297 1.00 94.44 148 LEU A O 1
ATOM 1173 N N . ALA A 1 149 ? -1.509 -5.907 -24.326 1.00 92.88 149 ALA A N 1
ATOM 1174 C CA . ALA A 1 149 ? -1.688 -5.940 -22.880 1.00 92.88 149 ALA A CA 1
ATOM 1175 C C . ALA A 1 149 ? -2.064 -7.364 -22.424 1.00 92.88 149 ALA A C 1
ATOM 1177 O O . ALA A 1 149 ? -3.023 -7.915 -22.968 1.00 92.88 149 ALA A O 1
ATOM 1178 N N . PRO A 1 150 ? -1.340 -7.949 -21.450 1.00 95.81 150 PRO A N 1
ATOM 1179 C CA . PRO A 1 150 ? -1.678 -9.263 -20.919 1.00 95.81 150 PRO A CA 1
ATOM 1180 C C . PRO A 1 150 ? -3.017 -9.222 -20.177 1.00 95.81 150 PRO A C 1
ATOM 1182 O O . PRO A 1 150 ? -3.391 -8.202 -19.589 1.00 95.81 150 PRO A O 1
ATOM 1185 N N . GLU A 1 151 ? -3.737 -10.341 -20.204 1.00 96.44 151 GLU A N 1
ATOM 1186 C CA . GLU A 1 151 ? -4.984 -10.499 -19.458 1.00 96.44 151 GLU A CA 1
ATOM 1187 C C . GLU A 1 151 ? -4.699 -10.748 -17.973 1.00 96.44 151 GLU A C 1
ATOM 1189 O O . GLU A 1 151 ? -3.774 -11.472 -17.611 1.00 96.44 151 GLU A O 1
ATOM 1194 N N . GLU A 1 152 ? -5.506 -10.150 -17.097 1.00 97.19 152 GLU A N 1
ATOM 1195 C CA . GLU A 1 152 ? -5.365 -10.359 -15.657 1.00 97.19 152 GLU A CA 1
ATOM 1196 C C . GLU A 1 152 ? -5.790 -11.774 -15.251 1.00 97.19 152 GLU A C 1
ATOM 1198 O O . GLU A 1 152 ? -6.816 -12.293 -15.696 1.00 97.19 152 GLU A O 1
ATOM 1203 N N . VAL A 1 153 ? -5.037 -12.378 -14.333 1.00 96.94 153 VAL A N 1
ATOM 1204 C CA . VAL A 1 153 ? -5.326 -13.721 -13.818 1.00 96.94 153 VAL A CA 1
ATOM 1205 C C . VAL A 1 153 ? -6.132 -13.653 -12.521 1.00 96.94 153 VAL A C 1
ATOM 1207 O O . VAL A 1 153 ? -5.924 -12.775 -11.684 1.00 96.94 153 VAL A O 1
ATOM 1210 N N . ASN A 1 154 ? -7.032 -14.614 -12.296 1.00 95.06 154 ASN A N 1
ATOM 1211 C CA . ASN A 1 154 ? -7.806 -14.722 -11.051 1.00 95.06 154 ASN A CA 1
ATOM 1212 C C . ASN A 1 154 ? -7.114 -15.637 -10.023 1.00 95.06 154 ASN A C 1
ATOM 1214 O O . ASN A 1 154 ? -7.668 -16.643 -9.580 1.00 95.06 154 ASN A O 1
ATOM 1218 N N . ARG A 1 155 ? -5.864 -15.315 -9.686 1.00 94.56 155 ARG A N 1
ATOM 1219 C CA . ARG A 1 155 ? -5.069 -16.011 -8.665 1.00 94.56 155 ARG A CA 1
ATOM 1220 C C . ARG A 1 155 ? -4.049 -15.060 -8.032 1.00 94.56 155 ARG A C 1
ATOM 1222 O O . ARG A 1 155 ? -3.803 -13.986 -8.590 1.00 94.56 155 ARG A O 1
ATOM 1229 N N . PRO A 1 156 ? -3.432 -15.446 -6.902 1.00 95.44 156 PRO A N 1
ATOM 1230 C CA . PRO A 1 156 ? -2.318 -14.702 -6.332 1.00 95.44 156 PRO A CA 1
ATOM 1231 C C . PRO A 1 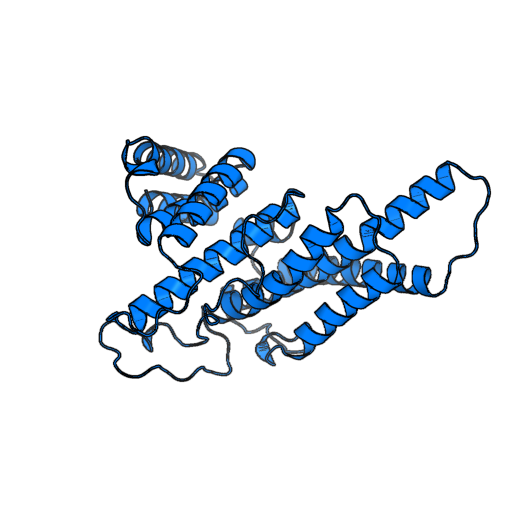156 ? -1.175 -14.476 -7.331 1.00 95.44 156 PRO A C 1
ATOM 1233 O O . PRO A 1 156 ? -0.691 -15.424 -7.950 1.00 95.44 156 PRO A O 1
ATOM 1236 N N . THR A 1 157 ? -0.722 -13.227 -7.429 1.00 95.88 157 THR A N 1
ATOM 1237 C CA . THR A 1 157 ? 0.539 -12.819 -8.070 1.00 95.88 157 THR A CA 1
ATOM 1238 C C . THR A 1 157 ? 1.292 -11.848 -7.155 1.00 95.88 157 THR A C 1
ATOM 1240 O O . THR A 1 157 ? 0.761 -11.405 -6.127 1.00 95.88 157 THR A O 1
ATOM 1243 N N . LEU A 1 158 ? 2.517 -11.464 -7.532 1.00 94.62 158 LEU A N 1
ATOM 1244 C CA . LEU A 1 158 ? 3.296 -10.441 -6.819 1.00 94.62 158 LEU A CA 1
ATOM 1245 C C . LEU A 1 158 ? 2.542 -9.103 -6.686 1.00 94.62 158 LEU A C 1
ATOM 1247 O O . LEU A 1 158 ? 2.751 -8.365 -5.720 1.00 94.62 158 LEU A O 1
ATOM 1251 N N . TYR A 1 159 ? 1.634 -8.805 -7.622 1.00 96.19 159 TYR A N 1
ATOM 1252 C CA . TYR A 1 159 ? 0.910 -7.534 -7.691 1.00 96.19 159 TYR A CA 1
ATOM 1253 C C . TYR A 1 159 ? -0.464 -7.564 -7.030 1.00 96.19 159 TYR A C 1
ATOM 1255 O O . TYR A 1 159 ? -0.996 -6.492 -6.735 1.00 96.19 159 TYR A O 1
ATOM 1263 N N . SER A 1 160 ? -1.001 -8.744 -6.696 1.00 96.12 160 SER A N 1
ATOM 1264 C CA . SER A 1 160 ? -2.288 -8.871 -5.995 1.00 96.12 160 SER A CA 1
ATOM 1265 C C . SER A 1 160 ? -2.338 -7.998 -4.739 1.00 96.12 160 SER A C 1
ATOM 1267 O O . SER A 1 160 ? -3.291 -7.252 -4.528 1.00 96.12 160 SER A O 1
ATOM 1269 N N . GLY A 1 161 ? -1.287 -8.045 -3.912 1.00 95.44 161 GLY A N 1
ATOM 1270 C CA . GLY A 1 161 ? -1.218 -7.248 -2.687 1.00 95.44 161 GLY A CA 1
ATOM 1271 C C . GLY A 1 161 ? -1.244 -5.743 -2.962 1.00 95.44 161 GLY A C 1
ATOM 1272 O O . GLY A 1 161 ? -1.979 -5.015 -2.302 1.00 95.44 161 GLY A O 1
ATOM 1273 N N . MET A 1 162 ? -0.482 -5.278 -3.957 1.00 96.56 162 MET A N 1
ATOM 1274 C CA . MET A 1 162 ? -0.432 -3.863 -4.333 1.00 96.56 162 MET A CA 1
ATOM 1275 C C . MET A 1 162 ? -1.775 -3.381 -4.886 1.00 96.56 162 MET A C 1
ATOM 1277 O O . MET A 1 162 ? -2.278 -2.358 -4.428 1.00 96.56 162 MET A O 1
ATOM 1281 N N . LYS A 1 163 ? -2.382 -4.141 -5.807 1.00 97.56 163 LYS A N 1
ATOM 1282 C CA . LYS A 1 163 ? -3.670 -3.812 -6.428 1.00 97.56 163 LYS A CA 1
ATOM 1283 C C . LYS A 1 163 ? -4.746 -3.572 -5.370 1.00 97.56 163 LYS A C 1
ATOM 1285 O O . LYS A 1 163 ? -5.226 -2.450 -5.220 1.00 97.56 163 LYS A O 1
ATOM 1290 N N . TYR A 1 164 ? -5.049 -4.577 -4.554 1.00 97.62 164 TYR A N 1
ATOM 1291 C CA . TYR A 1 164 ? -6.162 -4.475 -3.608 1.00 97.62 164 TYR A CA 1
ATOM 1292 C C . TYR A 1 164 ? -5.843 -3.613 -2.381 1.00 97.62 164 TYR A C 1
ATOM 1294 O O . TYR A 1 164 ? -6.734 -2.957 -1.844 1.00 97.62 164 TYR A O 1
ATOM 1302 N N . GLN A 1 165 ? -4.580 -3.538 -1.944 1.00 97.19 165 GLN A N 1
ATOM 1303 C CA . GLN A 1 165 ? -4.221 -2.608 -0.870 1.00 97.19 165 GLN A CA 1
ATOM 1304 C C . GLN A 1 165 ? -4.319 -1.147 -1.335 1.00 97.19 165 GLN A C 1
ATOM 1306 O O . GLN A 1 165 ? -4.685 -0.283 -0.539 1.00 97.19 165 GLN A O 1
ATOM 1311 N N . SER A 1 166 ? -4.024 -0.856 -2.605 1.00 96.88 166 SER A N 1
ATOM 1312 C CA . SER A 1 166 ? -4.199 0.488 -3.156 1.00 96.88 166 SER A CA 1
ATOM 1313 C C . SER A 1 166 ? -5.675 0.904 -3.208 1.00 96.88 166 SER A C 1
ATOM 1315 O O . SER A 1 166 ? -6.004 2.000 -2.758 1.00 96.88 166 SER A O 1
ATOM 1317 N N . GLU A 1 167 ? -6.576 -0.000 -3.607 1.00 96.06 167 GLU A N 1
ATOM 1318 C CA . GLU A 1 167 ? -8.029 0.225 -3.569 1.00 96.06 167 GLU A CA 1
ATOM 1319 C C . GLU A 1 167 ? -8.535 0.505 -2.147 1.00 96.06 167 GLU A C 1
ATOM 1321 O O . GLU A 1 167 ? -9.276 1.469 -1.929 1.00 96.06 167 GLU A O 1
ATOM 1326 N N . LEU A 1 168 ? -8.088 -0.289 -1.161 1.00 96.62 168 LEU A N 1
ATOM 1327 C CA . LEU A 1 168 ? -8.391 -0.037 0.251 1.00 96.62 168 LEU A CA 1
ATOM 1328 C C . LEU A 1 168 ? -7.920 1.359 0.665 1.00 96.62 168 LEU A C 1
ATOM 1330 O O . LEU A 1 168 ? -8.641 2.071 1.364 1.00 96.62 168 LEU A O 1
ATOM 1334 N N . HIS A 1 169 ? -6.722 1.759 0.233 1.00 96.06 169 HIS A N 1
ATOM 1335 C CA . HIS A 1 169 ? -6.148 3.035 0.631 1.00 96.06 169 HIS A CA 1
ATOM 1336 C C . HIS A 1 169 ? -6.877 4.247 0.059 1.00 96.06 169 HIS A C 1
ATOM 1338 O O . HIS A 1 169 ? -7.004 5.251 0.758 1.00 96.06 169 HIS A O 1
ATOM 1344 N N . VAL A 1 170 ? -7.439 4.151 -1.148 1.00 94.69 170 VAL A N 1
ATOM 1345 C CA . VAL A 1 170 ? -8.304 5.211 -1.692 1.00 94.69 170 VAL A CA 1
ATOM 1346 C C . VAL A 1 170 ? -9.474 5.486 -0.741 1.00 94.69 170 VAL A C 1
ATOM 1348 O O . VAL A 1 170 ? -9.763 6.639 -0.416 1.00 94.69 170 VAL A O 1
ATOM 1351 N N . LYS A 1 171 ? -10.105 4.433 -0.203 1.00 92.88 171 LYS A N 1
ATOM 1352 C CA . LYS A 1 171 ? -11.190 4.583 0.781 1.00 92.88 171 LYS A CA 1
ATOM 1353 C C . LYS A 1 171 ? -10.664 4.996 2.159 1.00 92.88 171 LYS A C 1
ATOM 1355 O O . LYS A 1 171 ? -11.262 5.857 2.806 1.00 92.88 171 LYS A O 1
ATOM 1360 N N . SER A 1 172 ? -9.520 4.457 2.593 1.00 93.19 172 SER A N 1
ATOM 1361 C CA . SER A 1 172 ? -8.932 4.793 3.896 1.00 93.19 172 SER A CA 1
ATOM 1362 C C . SER A 1 172 ? -8.505 6.250 4.002 1.00 93.19 172 SER A C 1
ATOM 1364 O O . SER A 1 172 ? -8.596 6.823 5.084 1.00 93.19 172 SER A O 1
ATOM 1366 N N . ASN A 1 173 ? -8.040 6.855 2.910 1.00 94.00 173 ASN A N 1
ATOM 1367 C CA . ASN A 1 173 ? -7.531 8.225 2.913 1.00 94.00 173 ASN A CA 1
ATOM 1368 C C . ASN A 1 173 ? -8.646 9.246 3.078 1.00 94.00 173 ASN A C 1
ATOM 1370 O O . ASN A 1 173 ? -8.517 10.167 3.886 1.00 94.00 173 ASN A O 1
ATOM 1374 N N . TYR A 1 174 ? -9.767 9.035 2.385 1.00 90.19 174 TYR A N 1
ATOM 1375 C CA . TYR A 1 174 ? -10.978 9.824 2.588 1.00 90.19 174 TYR A CA 1
ATOM 1376 C C . TYR A 1 174 ? -11.418 9.791 4.060 1.00 90.19 174 TYR A C 1
ATOM 1378 O O . TYR A 1 174 ? -11.603 10.836 4.689 1.00 90.19 174 TYR A O 1
ATOM 1386 N N . ILE A 1 175 ? -11.503 8.585 4.630 1.00 91.38 175 ILE A N 1
ATOM 1387 C CA . ILE A 1 175 ? -11.888 8.368 6.028 1.00 91.38 175 ILE A CA 1
ATOM 1388 C C . ILE A 1 175 ? -10.883 9.030 6.981 1.00 91.38 175 ILE A C 1
ATOM 1390 O O . ILE A 1 175 ? -11.279 9.773 7.874 1.00 91.38 175 ILE A O 1
ATOM 1394 N N . SER A 1 176 ? -9.583 8.818 6.775 1.00 90.56 176 SER A N 1
ATOM 1395 C CA . SER A 1 176 ? -8.525 9.348 7.646 1.00 90.56 176 SER A CA 1
ATOM 1396 C C . SER A 1 176 ? -8.528 10.876 7.674 1.00 90.56 176 SER A C 1
ATOM 1398 O O . SER A 1 176 ? -8.515 11.463 8.753 1.00 90.56 176 SER A O 1
ATOM 1400 N N . ASN A 1 177 ? -8.628 11.538 6.518 1.00 88.94 177 ASN A N 1
ATOM 1401 C CA . ASN A 1 177 ? -8.709 13.000 6.462 1.00 88.94 177 ASN A CA 1
ATOM 1402 C C . ASN A 1 177 ? -9.978 13.529 7.146 1.00 88.94 177 ASN A C 1
ATOM 1404 O O . ASN A 1 177 ? -9.925 14.545 7.841 1.00 88.94 177 ASN A O 1
ATOM 1408 N N . ARG A 1 178 ? -11.111 12.827 7.004 1.00 87.62 178 ARG A N 1
ATOM 1409 C CA . ARG A 1 178 ? -12.354 13.185 7.697 1.00 87.62 178 ARG A CA 1
ATOM 1410 C C . ARG A 1 178 ? -12.218 13.053 9.214 1.00 87.62 178 ARG A C 1
ATOM 1412 O O . ARG A 1 178 ? -12.701 13.927 9.926 1.00 87.62 178 ARG A O 1
ATOM 1419 N N . LEU A 1 179 ? -11.531 12.018 9.695 1.00 88.19 179 LEU A N 1
ATOM 1420 C CA . LEU A 1 179 ? -11.281 11.787 11.120 1.00 88.19 179 LEU A CA 1
ATOM 1421 C C . LEU A 1 179 ? -10.253 12.758 11.720 1.00 88.19 179 LEU A C 1
ATOM 1423 O O . LEU A 1 179 ? -10.318 13.039 12.911 1.00 88.19 179 LEU A O 1
ATOM 1427 N N . LEU A 1 180 ? -9.320 13.295 10.931 1.00 85.69 180 LEU A N 1
ATOM 1428 C CA . LEU A 1 180 ? -8.380 14.327 11.394 1.00 85.69 180 LEU A CA 1
ATOM 1429 C C . LEU A 1 180 ? -9.027 15.714 11.552 1.00 85.69 180 LEU A C 1
ATOM 1431 O O . LEU A 1 180 ? -8.435 16.604 12.163 1.00 85.69 180 LEU A O 1
ATOM 1435 N N . SER A 1 181 ? -10.227 15.915 11.003 1.00 82.19 181 SER A N 1
ATOM 1436 C CA . SER A 1 181 ? -10.982 17.159 11.155 1.00 82.19 181 SER A CA 1
ATOM 1437 C C . SER A 1 181 ? -11.391 17.400 12.614 1.00 82.19 181 SER A C 1
ATOM 1439 O O . SER A 1 181 ? -11.742 16.473 13.337 1.00 82.19 181 SER A O 1
ATOM 1441 N N . SER A 1 182 ? -11.424 18.668 13.038 1.00 69.38 182 SER A N 1
ATOM 1442 C CA . SER A 1 182 ? -11.845 19.089 14.386 1.00 69.38 182 SER A CA 1
ATOM 1443 C C . SER A 1 182 ? -13.297 18.719 14.721 1.00 69.38 182 SER A C 1
ATOM 1445 O O . SER A 1 182 ? -13.697 18.732 15.886 1.00 69.38 182 SER A O 1
ATOM 1447 N N . SER A 1 183 ? -14.114 18.441 13.703 1.00 72.00 183 SER A N 1
ATOM 1448 C CA . SER A 1 183 ? -15.505 18.035 13.870 1.00 72.00 183 SER A CA 1
ATOM 1449 C C . SER A 1 183 ? -15.587 16.548 14.199 1.00 72.00 183 SER A C 1
ATOM 1451 O O . SER A 1 183 ? -15.256 15.702 13.375 1.00 72.00 183 SER A O 1
ATOM 1453 N N . CYS A 1 184 ? -16.087 16.240 15.396 1.00 71.69 184 CYS A N 1
ATOM 1454 C CA . CYS A 1 184 ? -16.394 14.873 15.803 1.00 71.69 184 CYS A CA 1
ATOM 1455 C C . CYS A 1 184 ? -17.359 14.224 14.798 1.00 71.69 184 CYS A C 1
ATOM 1457 O O . CYS A 1 184 ? -18.402 14.797 14.480 1.00 71.69 184 CYS A O 1
ATOM 1459 N N . VAL A 1 185 ? -16.997 13.035 14.316 1.00 84.75 185 VAL A N 1
ATOM 1460 C CA . VAL A 1 185 ? -17.836 12.229 13.424 1.00 84.75 185 VAL A CA 1
ATOM 1461 C C . VAL A 1 185 ? -19.031 11.692 14.213 1.00 84.75 185 VAL A C 1
ATOM 1463 O O . VAL A 1 185 ? -18.859 11.183 15.321 1.00 84.75 185 VAL A O 1
ATOM 1466 N N . ALA A 1 186 ? -20.241 11.841 13.672 1.00 86.19 186 ALA A N 1
ATOM 1467 C CA . ALA A 1 186 ? -21.448 11.295 14.287 1.00 86.19 186 ALA A CA 1
ATOM 1468 C C . ALA A 1 186 ? -21.460 9.752 14.187 1.00 86.19 186 ALA A C 1
ATOM 1470 O O . ALA A 1 186 ? -20.867 9.208 13.251 1.00 86.19 186 ALA A O 1
ATOM 1471 N N . PRO A 1 187 ? -22.118 9.022 15.109 1.00 87.62 187 PRO A N 1
ATOM 1472 C CA . PRO A 1 187 ? -22.225 7.563 15.025 1.00 87.62 187 PRO A CA 1
ATOM 1473 C C . PRO A 1 187 ? -22.746 7.067 13.669 1.00 87.62 187 PRO A C 1
ATOM 1475 O O . PRO A 1 187 ? -22.241 6.086 13.132 1.00 87.62 187 PRO A O 1
ATOM 1478 N N . GLU A 1 188 ? -23.706 7.774 13.079 1.00 89.12 188 GLU A N 1
ATOM 1479 C CA . GLU A 1 188 ? -24.299 7.451 11.782 1.00 89.12 188 GLU A CA 1
ATOM 1480 C C . GLU A 1 188 ? -23.281 7.581 10.641 1.00 89.12 188 GLU A C 1
ATOM 1482 O O . GLU A 1 188 ? -23.174 6.686 9.802 1.00 89.12 188 GLU A O 1
ATOM 1487 N N . ASP A 1 189 ? -22.479 8.651 10.648 1.00 89.81 189 ASP A N 1
ATOM 1488 C CA . ASP A 1 189 ? -21.398 8.861 9.679 1.00 89.81 189 ASP A CA 1
ATOM 1489 C C . ASP A 1 189 ? -20.317 7.777 9.817 1.00 89.81 189 ASP A C 1
ATOM 1491 O O . ASP A 1 189 ? -19.819 7.253 8.820 1.00 89.81 189 ASP A O 1
ATOM 1495 N N . ALA A 1 190 ? -19.965 7.406 11.053 1.00 91.56 190 ALA A N 1
ATOM 1496 C CA . ALA A 1 190 ? -18.995 6.348 11.328 1.00 91.56 190 ALA A CA 1
ATOM 1497 C C . ALA A 1 190 ? -19.488 4.981 10.822 1.00 91.56 190 ALA A C 1
ATOM 1499 O O . ALA A 1 190 ? -18.734 4.242 10.188 1.00 91.56 190 ALA A O 1
ATOM 1500 N N . LEU A 1 191 ? -20.769 4.665 11.037 1.00 92.81 191 LEU A N 1
ATOM 1501 C CA . LEU A 1 191 ? -21.407 3.457 10.507 1.00 92.81 191 LEU A CA 1
ATOM 1502 C C . LEU A 1 191 ? -21.479 3.470 8.973 1.00 92.81 191 LEU A C 1
ATOM 1504 O O . LEU A 1 191 ? -21.311 2.425 8.346 1.00 92.81 191 LEU A O 1
ATOM 1508 N N . PHE A 1 192 ? -21.683 4.633 8.351 1.00 93.25 192 PHE A N 1
ATOM 1509 C CA . PHE A 1 192 ? -21.642 4.770 6.894 1.00 93.25 192 PHE A CA 1
ATOM 1510 C C . PHE A 1 192 ? -20.234 4.522 6.323 1.00 93.25 192 PHE A C 1
ATOM 1512 O O . PHE A 1 192 ? -20.078 3.822 5.315 1.00 93.25 192 PHE A O 1
ATOM 1519 N N . MET A 1 193 ? -19.193 5.046 6.980 1.00 94.25 193 MET A N 1
ATOM 1520 C CA . MET A 1 193 ? -17.800 4.761 6.617 1.00 94.25 193 MET A CA 1
ATOM 1521 C C . MET A 1 193 ? -17.489 3.266 6.733 1.00 94.25 193 MET A C 1
ATOM 1523 O O . MET A 1 193 ? -16.918 2.687 5.810 1.00 94.25 193 MET A O 1
ATOM 1527 N N . ASP A 1 194 ? -17.915 2.626 7.823 1.00 95.19 194 ASP A N 1
ATOM 1528 C CA . ASP A 1 194 ? -17.753 1.186 8.041 1.00 95.19 194 ASP A CA 1
ATOM 1529 C C . ASP A 1 194 ? -18.458 0.348 6.963 1.00 95.19 194 ASP A C 1
ATOM 1531 O O . ASP A 1 194 ? -17.852 -0.547 6.374 1.00 95.19 194 ASP A O 1
ATOM 1535 N N . ALA A 1 195 ? -19.697 0.704 6.612 1.00 95.75 195 ALA A N 1
ATOM 1536 C CA . ALA A 1 195 ? -20.446 0.042 5.546 1.00 95.75 195 ALA A CA 1
ATOM 1537 C C . ALA A 1 195 ? -19.757 0.168 4.175 1.00 95.75 195 ALA A C 1
ATOM 1539 O O . ALA A 1 195 ? -19.821 -0.751 3.357 1.00 95.75 195 ALA A O 1
ATOM 1540 N N . THR A 1 196 ? -19.068 1.284 3.918 1.00 95.81 196 THR A N 1
ATOM 1541 C CA . THR A 1 196 ? -18.275 1.466 2.692 1.00 95.81 196 THR A CA 1
ATOM 1542 C C . THR A 1 196 ? -17.090 0.498 2.645 1.00 95.81 196 THR A C 1
ATOM 1544 O O . THR A 1 196 ? -16.791 -0.054 1.584 1.00 95.81 196 THR A O 1
ATOM 1547 N N . LEU A 1 197 ? -16.446 0.245 3.789 1.00 96.38 197 LEU A N 1
ATOM 1548 C CA . LEU A 1 197 ? -15.370 -0.740 3.904 1.00 96.38 197 LEU A CA 1
ATOM 1549 C C . LEU A 1 197 ? -15.893 -2.169 3.720 1.00 96.38 197 LEU A C 1
ATOM 1551 O O . LEU A 1 197 ? -15.300 -2.931 2.960 1.00 96.38 197 LEU A O 1
ATOM 1555 N N . ASP A 1 198 ? -17.020 -2.524 4.339 1.00 96.25 198 ASP A N 1
ATOM 1556 C CA . ASP A 1 198 ? -17.632 -3.852 4.173 1.00 96.25 198 ASP A CA 1
ATOM 1557 C C . ASP A 1 198 ? -18.103 -4.101 2.735 1.00 96.25 198 ASP A C 1
ATOM 1559 O O . ASP A 1 198 ? -17.966 -5.201 2.198 1.00 96.25 198 ASP A O 1
ATOM 1563 N N . LYS A 1 199 ? -18.599 -3.061 2.059 1.00 96.88 199 LYS A N 1
ATOM 1564 C CA . LYS A 1 199 ? -18.913 -3.152 0.633 1.00 96.88 199 LYS A CA 1
ATOM 1565 C C . LYS A 1 199 ? -17.661 -3.462 -0.186 1.00 96.88 199 LYS A C 1
ATOM 1567 O O . LYS A 1 199 ? -17.717 -4.335 -1.046 1.00 96.88 199 LYS A O 1
ATOM 1572 N N . TRP A 1 200 ? -16.543 -2.786 0.077 1.00 96.50 200 TRP A N 1
ATOM 1573 C CA . TRP A 1 200 ? -15.276 -3.073 -0.600 1.00 96.50 200 TRP A CA 1
ATOM 1574 C C . TRP A 1 200 ? -14.755 -4.484 -0.288 1.00 96.50 200 TRP A C 1
ATOM 1576 O O . TRP A 1 200 ? -14.332 -5.193 -1.194 1.00 96.50 200 TRP A O 1
ATOM 1586 N N . SER A 1 201 ? -14.836 -4.954 0.958 1.00 96.56 201 SER A N 1
ATOM 1587 C CA . SER A 1 201 ? -14.348 -6.300 1.289 1.00 96.56 201 SER A CA 1
ATOM 1588 C C . SER A 1 201 ? -15.115 -7.395 0.533 1.00 96.56 201 SER A C 1
ATOM 1590 O O . SER A 1 201 ? -14.526 -8.405 0.146 1.00 96.56 201 SER A O 1
ATOM 1592 N N . SER A 1 202 ? -16.397 -7.163 0.221 1.00 96.00 202 SER A N 1
ATOM 1593 C CA . SER A 1 202 ? -17.208 -8.070 -0.603 1.00 96.00 202 SER A CA 1
ATOM 1594 C C . SER A 1 202 ? -16.779 -8.147 -2.077 1.00 96.00 202 SER A C 1
ATOM 1596 O O . SER A 1 202 ? -17.073 -9.143 -2.741 1.00 96.00 202 SER A O 1
ATOM 1598 N N . THR A 1 203 ? -16.056 -7.144 -2.597 1.00 95.94 203 THR A N 1
ATOM 1599 C CA . THR A 1 203 ? -15.544 -7.148 -3.979 1.00 95.94 203 THR A CA 1
ATOM 1600 C C . THR A 1 203 ? -14.219 -7.891 -4.124 1.00 95.94 203 THR A C 1
ATOM 1602 O O . THR A 1 203 ? -13.749 -8.075 -5.246 1.00 95.94 203 THR A O 1
ATOM 1605 N N . LEU A 1 204 ? -13.605 -8.327 -3.018 1.00 97.25 204 LEU A N 1
ATOM 1606 C CA . LEU A 1 204 ? -12.338 -9.047 -3.060 1.00 97.25 204 LEU A CA 1
ATOM 1607 C C . LEU A 1 204 ? -12.480 -10.415 -3.757 1.00 97.25 204 LEU A C 1
ATOM 1609 O O . LEU A 1 204 ? -13.480 -11.126 -3.550 1.00 97.25 204 LEU A O 1
ATOM 1613 N N . PRO A 1 205 ? -11.465 -10.818 -4.548 1.00 96.50 205 PRO A N 1
ATOM 1614 C CA . PRO A 1 205 ? -11.415 -12.138 -5.156 1.00 96.50 205 PRO A CA 1
ATOM 1615 C C . PRO A 1 205 ? -11.279 -13.215 -4.080 1.00 96.50 205 PRO A C 1
ATOM 1617 O O . PRO A 1 205 ? -10.800 -12.956 -2.973 1.00 96.50 205 PRO A O 1
ATOM 1620 N N . GLU A 1 206 ? -11.681 -14.439 -4.418 1.00 95.06 206 GLU A N 1
ATOM 1621 C CA . GLU A 1 206 ? -11.788 -15.549 -3.466 1.00 95.06 206 GLU A CA 1
ATOM 1622 C C . GLU A 1 206 ? -10.502 -15.769 -2.659 1.00 95.06 206 GLU A C 1
ATOM 1624 O O . GLU A 1 206 ? -10.554 -15.847 -1.435 1.00 95.06 206 GLU A O 1
ATOM 1629 N N . TYR A 1 207 ? -9.343 -15.741 -3.322 1.00 95.12 207 TYR A N 1
ATOM 1630 C CA . TYR A 1 207 ? -8.043 -15.971 -2.691 1.00 95.12 207 TYR A CA 1
ATOM 1631 C C . TYR A 1 207 ? -7.658 -14.921 -1.629 1.00 95.12 207 TYR A C 1
ATOM 1633 O O . TYR A 1 207 ? -6.791 -15.183 -0.796 1.00 95.12 207 TYR A O 1
ATOM 1641 N N . LEU A 1 208 ? -8.291 -13.741 -1.616 1.00 96.06 208 LEU A N 1
ATOM 1642 C CA . LEU A 1 208 ? -8.081 -12.708 -0.593 1.00 96.06 208 LEU A CA 1
ATOM 1643 C C . LEU A 1 208 ? -9.121 -12.726 0.528 1.00 96.06 208 LEU A C 1
ATOM 1645 O O . LEU A 1 208 ? -8.882 -12.095 1.558 1.00 96.06 208 LEU A O 1
ATOM 1649 N N . ARG A 1 209 ? -10.241 -13.439 0.377 1.00 94.44 209 ARG A N 1
ATOM 1650 C CA . ARG A 1 209 ? -11.303 -13.499 1.395 1.00 94.44 209 ARG A CA 1
ATOM 1651 C C . ARG A 1 209 ? -10.836 -14.224 2.652 1.00 94.44 209 ARG A C 1
ATOM 1653 O O . ARG A 1 209 ? -9.963 -15.088 2.571 1.00 94.44 209 ARG A O 1
ATOM 1660 N N . LEU A 1 210 ? -11.405 -13.877 3.809 1.00 89.75 210 LEU A N 1
ATOM 1661 C CA . LEU A 1 210 ? -11.023 -14.448 5.111 1.00 89.75 210 LEU A CA 1
ATOM 1662 C C . LEU A 1 210 ? -11.295 -15.951 5.189 1.00 89.75 210 LEU A C 1
ATOM 1664 O O . LEU A 1 210 ? -10.501 -16.682 5.774 1.00 89.75 210 LEU A O 1
ATOM 1668 N N . GLU A 1 211 ? -12.386 -16.394 4.572 1.00 89.50 211 GLU A N 1
ATOM 1669 C CA . GLU A 1 211 ? -12.895 -17.764 4.630 1.00 89.50 211 GLU A CA 1
ATOM 1670 C C . GLU A 1 211 ? -12.079 -18.739 3.774 1.00 89.50 211 GLU A C 1
ATOM 1672 O O . GLU A 1 211 ? -12.146 -19.948 3.985 1.00 89.50 211 GLU A O 1
ATOM 1677 N N . HIS A 1 212 ? -11.318 -18.227 2.804 1.00 90.38 212 HIS A N 1
ATOM 1678 C CA . HIS A 1 212 ? -10.524 -19.054 1.906 1.00 90.38 212 HIS A CA 1
ATOM 1679 C C . HIS A 1 212 ? -9.283 -19.609 2.620 1.00 90.38 212 HIS A C 1
ATOM 1681 O O . HIS A 1 212 ? -8.530 -18.858 3.254 1.00 90.38 212 HIS A O 1
ATOM 1687 N N . ASP A 1 213 ? -9.057 -20.921 2.505 1.00 88.38 213 ASP A N 1
ATOM 1688 C CA . ASP A 1 213 ? -7.889 -21.576 3.094 1.00 88.38 213 ASP A CA 1
ATOM 1689 C C . ASP A 1 213 ? -6.626 -21.237 2.297 1.00 88.38 213 ASP A C 1
ATOM 1691 O O . ASP A 1 213 ? -6.481 -21.581 1.127 1.00 88.38 213 ASP A O 1
ATOM 1695 N N . VAL A 1 214 ? -5.692 -20.559 2.959 1.00 88.31 214 VAL A N 1
ATOM 1696 C CA . VAL A 1 214 ? -4.403 -20.146 2.392 1.00 88.31 214 VAL A CA 1
ATOM 1697 C C . VAL A 1 214 ? -3.222 -20.738 3.158 1.00 88.31 214 VAL A C 1
ATOM 1699 O O . VAL A 1 214 ? -2.095 -20.265 3.010 1.00 88.31 214 VAL A O 1
ATOM 1702 N N . ARG A 1 215 ? -3.435 -21.759 3.999 1.00 83.69 215 ARG A N 1
ATOM 1703 C CA . ARG A 1 215 ? -2.362 -22.356 4.816 1.00 83.69 215 ARG A CA 1
ATOM 1704 C C . ARG A 1 215 ? -1.196 -22.867 3.973 1.00 83.69 215 ARG A C 1
ATOM 1706 O O . ARG A 1 215 ? -0.046 -22.718 4.376 1.00 83.69 215 ARG A O 1
ATOM 1713 N N . SER A 1 216 ? -1.482 -23.406 2.790 1.00 86.00 216 SER A N 1
ATOM 1714 C CA . SER A 1 216 ? -0.487 -23.901 1.830 1.00 86.00 216 SER A CA 1
ATOM 1715 C C . SER A 1 216 ? 0.090 -22.823 0.906 1.00 86.00 216 SER A C 1
ATOM 1717 O O . SER A 1 216 ? 0.967 -23.127 0.100 1.00 86.00 216 SER A O 1
ATOM 1719 N N . ALA A 1 217 ? -0.375 -21.575 1.000 1.00 89.00 217 ALA A N 1
ATOM 1720 C CA . ALA A 1 217 ? 0.053 -20.522 0.094 1.00 89.00 217 ALA A CA 1
ATOM 1721 C C . ALA A 1 217 ? 1.512 -20.095 0.331 1.00 89.00 217 ALA A C 1
ATOM 1723 O O . ALA A 1 217 ? 2.098 -20.318 1.400 1.00 89.00 217 ALA A O 1
ATOM 1724 N N . GLU A 1 218 ? 2.085 -19.449 -0.685 1.00 90.94 218 GLU A N 1
ATOM 1725 C CA . GLU A 1 218 ? 3.434 -18.888 -0.642 1.00 90.94 218 GLU A CA 1
ATOM 1726 C C . GLU A 1 218 ? 3.552 -17.846 0.499 1.00 90.94 218 GLU A C 1
ATOM 1728 O O . GLU A 1 218 ? 2.601 -17.089 0.742 1.00 90.94 218 GLU A O 1
ATOM 1733 N N . PRO A 1 219 ? 4.672 -17.817 1.255 1.00 90.06 219 PRO A N 1
ATOM 1734 C CA . PRO A 1 219 ? 4.798 -16.974 2.447 1.00 90.06 219 PRO A CA 1
ATOM 1735 C C . PRO A 1 219 ? 4.566 -15.479 2.202 1.00 90.06 219 PRO A C 1
ATOM 1737 O O . PRO A 1 219 ? 3.912 -14.818 3.015 1.00 90.06 219 PRO A O 1
ATOM 1740 N N . THR A 1 220 ? 5.069 -14.941 1.089 1.00 89.25 220 THR A N 1
ATOM 1741 C CA . THR A 1 220 ? 4.918 -13.527 0.727 1.00 89.25 220 THR A CA 1
ATOM 1742 C C . THR A 1 220 ? 3.454 -13.191 0.466 1.00 89.25 220 THR A C 1
ATOM 1744 O O . THR A 1 220 ? 2.952 -12.188 0.981 1.00 89.25 220 THR A O 1
ATOM 1747 N N . PHE A 1 221 ? 2.726 -14.030 -0.271 1.00 93.00 221 PHE A N 1
ATOM 1748 C CA . PHE A 1 221 ? 1.291 -13.854 -0.471 1.00 93.00 221 PHE A CA 1
ATOM 1749 C C . PHE A 1 221 ? 0.505 -13.956 0.844 1.00 93.00 221 PHE A C 1
ATOM 1751 O O . PHE A 1 221 ? -0.303 -13.072 1.141 1.00 93.00 221 PHE A O 1
ATOM 1758 N N . TYR A 1 222 ? 0.767 -14.980 1.662 1.00 92.75 222 TYR A N 1
ATOM 1759 C CA . TYR A 1 222 ? 0.092 -15.167 2.951 1.00 92.75 222 TYR A CA 1
ATOM 1760 C C . TYR A 1 222 ? 0.262 -13.940 3.861 1.00 92.75 222 TYR A C 1
ATOM 1762 O O . TYR A 1 222 ? -0.705 -13.457 4.463 1.00 92.75 222 TYR A O 1
ATOM 1770 N N . PHE A 1 223 ? 1.475 -13.382 3.919 1.00 92.56 223 PHE A N 1
ATOM 1771 C CA . PHE A 1 223 ? 1.752 -12.151 4.653 1.00 92.56 223 PHE A CA 1
ATOM 1772 C C . PHE A 1 223 ? 1.019 -10.939 4.076 1.00 92.56 223 PHE A C 1
ATOM 1774 O O . PHE A 1 223 ? 0.385 -10.205 4.833 1.00 92.56 223 PHE A O 1
ATOM 1781 N N . ASN A 1 224 ? 1.035 -10.742 2.756 1.00 93.31 224 ASN A N 1
ATOM 1782 C CA . ASN A 1 224 ? 0.314 -9.633 2.128 1.00 93.31 224 ASN A CA 1
ATOM 1783 C C . ASN A 1 224 ? -1.200 -9.708 2.379 1.00 93.31 224 ASN A C 1
ATOM 1785 O O . ASN A 1 224 ? -1.804 -8.689 2.718 1.00 93.31 224 ASN A O 1
ATOM 1789 N N . ARG A 1 225 ? -1.800 -10.904 2.293 1.00 95.12 225 ARG A N 1
ATOM 1790 C CA . ARG A 1 225 ? -3.213 -11.133 2.635 1.00 95.12 225 ARG A CA 1
ATOM 1791 C C . ARG A 1 225 ? -3.489 -10.812 4.102 1.00 95.12 225 ARG A C 1
ATOM 1793 O O . ARG A 1 225 ? -4.419 -10.066 4.390 1.00 95.12 225 ARG A O 1
ATOM 1800 N N . SER A 1 226 ? -2.671 -11.328 5.021 1.00 94.75 226 SER A N 1
ATOM 1801 C CA . SER A 1 226 ? -2.825 -11.065 6.462 1.00 94.75 226 SER A CA 1
ATOM 1802 C C . SER A 1 226 ? -2.755 -9.562 6.753 1.00 94.75 226 SER A C 1
ATOM 1804 O O . SER A 1 226 ? -3.653 -8.993 7.368 1.00 94.75 226 SER A O 1
ATOM 1806 N N . ARG A 1 227 ? -1.741 -8.885 6.202 1.00 95.00 227 ARG A N 1
ATOM 1807 C CA . ARG A 1 227 ? -1.531 -7.443 6.359 1.00 95.00 227 ARG A CA 1
ATOM 1808 C C . ARG A 1 227 ? -2.683 -6.609 5.795 1.00 95.00 227 ARG A C 1
ATOM 1810 O O . ARG A 1 227 ? -3.004 -5.572 6.372 1.00 95.00 227 ARG A O 1
ATOM 1817 N N . LEU A 1 228 ? -3.292 -7.026 4.682 1.00 96.62 228 LEU A N 1
ATOM 1818 C CA . LEU A 1 228 ? -4.466 -6.354 4.114 1.00 96.62 228 LEU A CA 1
ATOM 1819 C C . LEU A 1 228 ? -5.624 -6.338 5.122 1.00 96.62 228 LEU A C 1
ATOM 1821 O O . LEU A 1 228 ? -6.188 -5.278 5.391 1.00 96.62 228 LEU A O 1
ATOM 1825 N N . TRP A 1 229 ? -5.917 -7.485 5.739 1.00 97.12 229 TRP A N 1
ATOM 1826 C CA . TRP A 1 229 ? -6.969 -7.603 6.750 1.00 97.12 229 TRP A CA 1
ATOM 1827 C C . TRP A 1 229 ? -6.633 -6.880 8.055 1.00 97.12 229 TRP A C 1
ATOM 1829 O O . TRP A 1 229 ? -7.496 -6.206 8.615 1.00 97.12 229 TRP A O 1
ATOM 1839 N N . TRP A 1 230 ? -5.375 -6.908 8.501 1.00 96.56 230 TRP A N 1
ATOM 1840 C CA . TRP A 1 230 ? -4.945 -6.121 9.664 1.00 96.56 230 TRP A CA 1
ATOM 1841 C C . TRP A 1 230 ? -5.170 -4.627 9.445 1.00 96.56 230 TRP A C 1
ATOM 1843 O O . TRP A 1 230 ? -5.671 -3.943 10.332 1.00 96.56 230 TRP A O 1
ATOM 1853 N N . ARG A 1 231 ? -4.869 -4.115 8.245 1.00 95.69 231 ARG A N 1
ATOM 1854 C CA . ARG A 1 231 ? -5.143 -2.716 7.882 1.00 95.69 231 ARG A CA 1
ATOM 1855 C C . ARG A 1 231 ? -6.636 -2.418 7.840 1.00 95.69 231 ARG A C 1
ATOM 1857 O O . ARG A 1 231 ? -7.054 -1.375 8.334 1.00 95.69 231 ARG A O 1
ATOM 1864 N N . PHE A 1 232 ? -7.427 -3.330 7.284 1.00 97.12 232 PHE A N 1
ATOM 1865 C CA . PHE A 1 232 ? -8.880 -3.211 7.240 1.00 97.12 232 PHE A CA 1
ATOM 1866 C C . PHE A 1 232 ? -9.482 -3.084 8.648 1.00 97.12 232 PHE A C 1
ATOM 1868 O O . PHE A 1 232 ? -10.208 -2.131 8.934 1.00 97.12 232 PHE A O 1
ATOM 1875 N N . TRP A 1 233 ? -9.129 -3.988 9.564 1.00 96.94 233 TRP A N 1
ATOM 1876 C CA . TRP A 1 233 ? -9.613 -3.932 10.943 1.00 96.94 233 TRP A CA 1
ATOM 1877 C C . TRP A 1 233 ? -9.039 -2.752 11.727 1.00 96.94 233 TRP A C 1
ATOM 1879 O O . TRP A 1 233 ? -9.771 -2.121 12.486 1.00 96.94 233 TRP A O 1
ATOM 1889 N N . ASN A 1 234 ? -7.769 -2.397 11.515 1.00 95.06 234 ASN A N 1
ATOM 1890 C CA . ASN A 1 234 ? -7.167 -1.212 12.123 1.00 95.06 234 ASN A CA 1
ATOM 1891 C C . ASN A 1 234 ? -7.934 0.064 11.748 1.00 95.06 234 ASN A C 1
ATOM 1893 O O . ASN A 1 234 ? -8.225 0.880 12.621 1.00 95.06 234 ASN A O 1
ATOM 1897 N N . LEU A 1 235 ? -8.346 0.200 10.485 1.00 94.44 235 LEU A N 1
ATOM 1898 C CA . LEU A 1 235 ? -9.160 1.326 10.042 1.00 94.44 235 LEU A CA 1
ATOM 1899 C C . LEU A 1 235 ? -10.533 1.346 10.728 1.00 94.44 235 LEU A C 1
ATOM 1901 O O . LEU A 1 235 ? -10.944 2.402 11.207 1.00 94.44 235 LEU A O 1
ATOM 1905 N N . LYS A 1 236 ? -11.205 0.191 10.859 1.00 95.12 236 LYS A N 1
ATOM 1906 C CA . LYS A 1 236 ? -12.455 0.088 11.636 1.00 95.12 236 LYS A CA 1
ATOM 1907 C C . LYS A 1 236 ? -12.257 0.551 13.082 1.00 95.12 236 LYS A C 1
ATOM 1909 O O . LYS A 1 236 ? -13.030 1.362 13.582 1.00 95.12 236 LYS A O 1
ATOM 1914 N N . ILE A 1 237 ? -11.187 0.108 13.745 1.00 94.25 237 ILE A N 1
ATOM 1915 C CA . ILE A 1 237 ? -10.855 0.544 15.111 1.00 94.25 237 ILE A CA 1
ATOM 1916 C C . ILE A 1 237 ? -10.670 2.068 15.162 1.00 94.25 237 ILE A C 1
ATOM 1918 O O . ILE A 1 237 ? -11.207 2.718 16.059 1.00 94.25 237 ILE A O 1
ATOM 1922 N N . ILE A 1 238 ? -9.948 2.652 14.201 1.00 91.94 238 ILE A N 1
ATOM 1923 C CA . ILE A 1 238 ? -9.681 4.096 14.137 1.00 91.94 238 ILE A CA 1
ATOM 1924 C C . ILE A 1 238 ? -10.968 4.912 13.946 1.00 91.94 238 ILE A C 1
ATOM 1926 O O . ILE A 1 238 ? -11.136 5.913 14.644 1.00 91.94 238 ILE A O 1
ATOM 1930 N N . ILE A 1 239 ? -11.887 4.471 13.076 1.00 92.25 239 ILE A N 1
ATOM 1931 C CA . ILE A 1 239 ? -13.193 5.118 12.849 1.00 92.25 239 ILE A CA 1
ATOM 1932 C C . ILE A 1 239 ? -13.958 5.267 14.165 1.00 92.25 239 ILE A C 1
ATOM 1934 O O . ILE A 1 239 ? -14.386 6.362 14.529 1.00 92.25 239 ILE A O 1
ATOM 1938 N N . PHE A 1 240 ? -14.095 4.175 14.915 1.00 91.31 240 PHE A N 1
ATOM 1939 C CA . PHE A 1 240 ? -14.925 4.169 16.116 1.00 91.31 240 PHE A CA 1
ATOM 1940 C C . PHE A 1 240 ? -14.199 4.706 17.359 1.00 91.31 240 PHE A C 1
ATOM 1942 O O . PHE A 1 240 ? -14.859 5.149 18.301 1.00 91.31 240 PHE A O 1
ATOM 1949 N N . ARG A 1 241 ? -12.856 4.742 17.380 1.00 86.62 241 ARG A N 1
ATOM 1950 C CA . ARG A 1 241 ? -12.046 5.190 18.535 1.00 86.62 241 ARG A CA 1
ATOM 1951 C C . ARG A 1 241 ? -12.460 6.561 19.071 1.00 86.62 241 ARG A C 1
ATOM 1953 O O . ARG A 1 241 ? -12.487 6.754 20.286 1.00 86.62 241 ARG A O 1
ATOM 1960 N N . GLN A 1 242 ? -12.772 7.515 18.194 1.00 79.62 242 GLN A N 1
ATOM 1961 C CA . GLN A 1 242 ? -13.142 8.873 18.611 1.00 79.62 242 GLN A CA 1
ATOM 1962 C C . GLN A 1 242 ? -14.446 8.899 19.417 1.00 79.62 242 GLN A C 1
ATOM 1964 O O . GLN A 1 242 ? -14.542 9.624 20.409 1.00 79.62 242 GLN A O 1
ATOM 1969 N N . LEU A 1 243 ? -15.417 8.061 19.037 1.00 80.75 243 LEU A N 1
ATOM 1970 C CA . LEU A 1 243 ? -16.696 7.928 19.735 1.00 80.75 243 LEU A CA 1
ATOM 1971 C C . LEU A 1 243 ? -16.489 7.383 21.155 1.00 80.75 243 LEU A C 1
ATOM 1973 O O . LEU A 1 243 ? -17.035 7.928 22.116 1.00 80.75 243 LEU A O 1
ATOM 1977 N N . PHE A 1 244 ? -15.621 6.376 21.309 1.00 79.06 244 PHE A N 1
ATOM 1978 C CA . PHE A 1 244 ? -15.257 5.838 22.623 1.00 79.06 244 PHE A CA 1
ATOM 1979 C C . PHE A 1 244 ? -14.557 6.860 23.512 1.00 79.06 244 PHE A C 1
ATOM 1981 O O . PHE A 1 244 ? -14.934 7.019 24.672 1.00 79.06 244 PHE A O 1
ATOM 1988 N N . LEU A 1 245 ? -13.538 7.551 22.988 1.00 79.56 245 LEU A N 1
ATOM 1989 C CA . LEU A 1 245 ? -12.765 8.520 23.768 1.00 79.56 245 LEU A CA 1
ATOM 1990 C C . LEU A 1 245 ? -13.647 9.672 24.251 1.00 79.56 245 LEU A C 1
ATOM 1992 O O . LEU A 1 245 ? -13.581 10.044 25.420 1.00 79.56 245 LEU A O 1
ATOM 1996 N N . LYS A 1 246 ? -14.527 10.189 23.385 1.00 74.75 246 LYS A N 1
ATOM 1997 C CA . LYS A 1 246 ? -15.492 11.230 23.756 1.00 74.75 246 LYS A CA 1
ATOM 1998 C C . LYS A 1 246 ? -16.401 10.771 24.893 1.00 74.75 246 LYS A C 1
ATOM 2000 O O . LYS A 1 246 ? -16.637 11.533 25.828 1.00 74.75 246 LYS A O 1
ATOM 2005 N N . ARG A 1 247 ? -16.880 9.527 24.835 1.00 72.62 247 ARG A N 1
ATOM 2006 C CA . ARG A 1 247 ? -17.722 8.956 25.885 1.00 72.62 247 ARG A CA 1
ATOM 2007 C C . ARG A 1 247 ? -16.963 8.799 27.195 1.00 72.62 247 ARG A C 1
ATOM 2009 O O . ARG A 1 247 ? -17.456 9.275 28.208 1.00 72.62 247 ARG A O 1
ATOM 2016 N N . ALA A 1 248 ? -15.772 8.199 27.164 1.00 75.06 248 ALA A N 1
ATOM 2017 C CA . ALA A 1 248 ? -14.935 8.000 28.345 1.00 75.06 248 ALA A CA 1
ATOM 2018 C C . ALA A 1 248 ? -14.627 9.331 29.057 1.00 75.06 248 ALA A C 1
ATOM 2020 O O . ALA A 1 248 ? -14.765 9.430 30.278 1.00 75.06 248 ALA A O 1
ATOM 2021 N N . ILE A 1 249 ? -14.299 10.376 28.286 1.00 74.69 249 ILE A N 1
ATOM 2022 C CA . ILE A 1 249 ? -14.068 11.735 28.798 1.00 74.69 249 ILE A CA 1
ATOM 2023 C C . ILE A 1 249 ? -15.372 12.352 29.334 1.00 74.69 249 ILE A C 1
ATOM 2025 O O . ILE A 1 249 ? -15.375 12.950 30.408 1.00 74.69 249 ILE A O 1
ATOM 2029 N N . GLY A 1 250 ? -16.497 12.175 28.632 1.00 66.94 250 GLY A N 1
ATOM 2030 C CA . GLY A 1 250 ? -17.814 12.653 29.065 1.00 66.94 250 GLY A CA 1
ATOM 2031 C C . GLY A 1 250 ? -18.279 12.045 30.393 1.00 66.94 250 GLY A C 1
ATOM 2032 O O . GLY A 1 250 ? -18.735 12.778 31.270 1.00 66.94 250 GLY A O 1
ATOM 2033 N N . THR A 1 251 ? -18.085 10.737 30.591 1.00 58.69 251 THR A N 1
ATOM 2034 C CA . THR A 1 251 ? -18.366 10.051 31.867 1.00 58.69 251 THR A CA 1
ATOM 2035 C C . THR A 1 251 ? -17.451 10.494 33.005 1.00 58.69 251 THR A C 1
ATOM 2037 O O . THR A 1 251 ? -17.867 10.448 34.155 1.00 58.69 251 THR A O 1
ATOM 2040 N N . SER A 1 252 ? -16.230 10.960 32.716 1.00 58.44 252 SER A N 1
ATOM 2041 C CA . SER A 1 252 ? -15.335 11.507 33.748 1.00 58.44 252 SER A CA 1
ATOM 2042 C C . SER A 1 252 ? -15.774 12.888 34.245 1.00 58.44 252 SER A C 1
ATOM 2044 O O . SER A 1 252 ? -15.440 13.259 35.366 1.00 58.44 252 SER A O 1
ATOM 2046 N N . ASN A 1 253 ? -16.500 13.652 33.421 1.00 56.97 253 ASN A N 1
ATOM 2047 C CA . ASN A 1 253 ? -16.905 15.029 33.726 1.00 56.97 253 ASN A CA 1
ATOM 2048 C C . ASN A 1 253 ? -18.373 15.164 34.159 1.00 56.97 253 ASN A C 1
ATOM 2050 O O . ASN A 1 253 ? -18.786 16.243 34.578 1.00 56.97 253 ASN A O 1
ATOM 2054 N N . SER A 1 254 ? -19.177 14.102 34.066 1.00 54.28 254 SER A N 1
ATOM 2055 C CA . SER A 1 254 ? -20.591 14.137 34.440 1.00 54.28 254 SER A CA 1
ATOM 2056 C C . SER A 1 254 ? -21.006 12.860 35.173 1.00 54.28 254 SER A C 1
ATOM 2058 O O . SER A 1 254 ? -20.890 11.763 34.639 1.00 54.28 254 SER A O 1
ATOM 2060 N N . ASN A 1 255 ? -21.555 13.008 36.387 1.00 50.50 255 ASN A N 1
ATOM 2061 C CA . ASN A 1 255 ? -22.171 11.933 37.191 1.00 50.50 255 ASN A CA 1
ATOM 2062 C C . ASN A 1 255 ? -23.488 11.394 36.577 1.00 50.50 255 ASN A C 1
ATOM 2064 O O . ASN A 1 255 ? -24.363 10.908 37.290 1.00 50.50 255 ASN A O 1
ATOM 2068 N N . ILE A 1 256 ? -23.670 11.516 35.260 1.00 52.69 256 ILE A N 1
ATOM 2069 C CA . ILE A 1 256 ? -24.888 11.137 34.548 1.00 52.69 256 ILE A CA 1
ATOM 2070 C C . ILE A 1 256 ? -24.498 10.118 33.481 1.00 52.69 256 ILE A C 1
ATOM 2072 O O . ILE A 1 256 ? -24.005 10.460 32.407 1.00 52.69 256 ILE A O 1
ATOM 2076 N N . THR A 1 257 ? -24.737 8.845 33.776 1.00 57.66 257 THR A N 1
ATOM 2077 C CA . THR A 1 257 ? -24.747 7.766 32.789 1.00 57.66 257 THR A CA 1
ATOM 2078 C C . THR A 1 257 ? -25.944 7.961 31.858 1.00 57.66 257 THR A C 1
ATOM 2080 O O . THR A 1 257 ? -27.011 7.388 32.064 1.00 57.66 257 THR A O 1
ATOM 2083 N N . ALA A 1 258 ? -25.788 8.799 30.829 1.00 59.94 258 ALA A N 1
ATOM 2084 C CA . ALA A 1 258 ? -26.752 8.847 29.736 1.00 59.94 258 ALA A CA 1
ATOM 2085 C C . ALA A 1 258 ? -26.904 7.430 29.132 1.00 59.94 258 ALA A C 1
ATOM 2087 O O . ALA A 1 258 ? -25.889 6.737 28.959 1.00 59.94 258 ALA A O 1
ATOM 2088 N N . PRO A 1 259 ? -28.138 6.971 28.847 1.00 63.62 259 PRO A N 1
ATOM 2089 C CA . PRO A 1 259 ? -28.369 5.643 28.289 1.00 63.62 259 PRO A CA 1
ATOM 2090 C C . PRO A 1 259 ? -27.608 5.474 26.967 1.00 63.62 259 PRO A C 1
ATOM 2092 O O . PRO A 1 259 ? -27.554 6.390 26.149 1.00 63.62 259 PRO A O 1
ATOM 2095 N N . VAL A 1 260 ? -26.974 4.309 26.788 1.00 68.19 260 VAL A N 1
ATOM 2096 C CA . VAL A 1 260 ? -26.283 3.928 25.544 1.00 68.19 260 VAL A CA 1
ATOM 2097 C C . VAL A 1 260 ? -27.324 3.921 24.422 1.00 68.19 260 VAL A C 1
ATOM 2099 O O . VAL A 1 260 ? -28.313 3.201 24.536 1.00 68.19 260 VAL A O 1
ATOM 2102 N N . SER A 1 261 ? -27.132 4.707 23.358 1.00 78.62 261 SER A N 1
ATOM 2103 C CA . SER A 1 261 ? -27.983 4.558 22.175 1.00 78.62 261 SER A CA 1
ATOM 2104 C C . SER A 1 261 ? -27.674 3.229 21.477 1.00 78.62 261 SER A C 1
ATOM 2106 O O . SER A 1 261 ? -26.543 2.746 21.527 1.00 78.62 261 SER A O 1
ATOM 2108 N N . GLU A 1 262 ? -28.650 2.639 20.788 1.00 83.69 262 GLU A N 1
ATOM 2109 C CA . GLU A 1 262 ? -28.435 1.408 20.008 1.00 83.69 262 GLU A CA 1
ATOM 2110 C C . GLU A 1 262 ? -27.302 1.577 18.974 1.00 83.69 262 GLU A C 1
ATOM 2112 O O . GLU A 1 262 ? -26.493 0.673 18.757 1.00 83.69 262 GLU A O 1
ATOM 2117 N N . ALA A 1 263 ? -27.189 2.774 18.386 1.00 81.69 263 ALA A N 1
ATOM 2118 C CA . ALA A 1 263 ? -26.108 3.127 17.473 1.00 81.69 263 ALA A CA 1
ATOM 2119 C C . ALA A 1 263 ? -24.738 3.104 18.168 1.00 81.69 263 ALA A C 1
ATOM 2121 O O . ALA A 1 263 ? -23.787 2.546 17.621 1.00 81.69 263 ALA A O 1
ATOM 2122 N N . ASP A 1 264 ? -24.637 3.642 19.387 1.00 80.25 264 ASP A N 1
ATOM 2123 C CA . ASP A 1 264 ? -23.402 3.583 20.171 1.00 80.25 264 ASP A CA 1
ATOM 2124 C C . ASP A 1 264 ? -23.022 2.136 20.489 1.00 80.25 264 ASP A C 1
ATOM 2126 O O . ASP A 1 264 ? -21.870 1.753 20.306 1.00 80.25 264 ASP A O 1
ATOM 2130 N N . GLU A 1 265 ? -23.973 1.308 20.927 1.00 84.75 265 GLU A N 1
ATOM 2131 C CA . GLU A 1 265 ? -23.715 -0.106 21.220 1.00 84.75 265 GLU A CA 1
ATOM 2132 C C . GLU A 1 265 ? -23.214 -0.861 19.983 1.00 84.75 265 GLU A C 1
ATOM 2134 O O . GLU A 1 265 ? -22.245 -1.626 20.050 1.00 84.75 265 GLU A O 1
ATOM 2139 N N . ARG A 1 266 ? -23.814 -0.592 18.822 1.00 89.75 266 ARG A N 1
ATOM 2140 C CA . ARG A 1 266 ? -23.379 -1.161 17.546 1.00 89.75 266 ARG A CA 1
ATOM 2141 C C . ARG A 1 266 ? -21.960 -0.729 17.177 1.00 89.75 266 ARG A C 1
ATOM 2143 O O . ARG A 1 266 ? -21.139 -1.592 16.862 1.00 89.75 266 ARG A O 1
ATOM 2150 N N . CYS A 1 267 ? -21.652 0.567 17.259 1.00 89.19 267 CYS A N 1
ATOM 2151 C CA . CYS A 1 267 ? -20.305 1.104 17.043 1.00 89.19 267 CYS A CA 1
ATOM 2152 C C . CYS A 1 267 ? -19.280 0.423 17.957 1.00 89.19 267 CYS A C 1
ATOM 2154 O O . CYS A 1 267 ? -18.199 0.028 17.510 1.00 89.19 267 CYS A O 1
ATOM 2156 N N . MET A 1 268 ? -19.639 0.230 19.232 1.00 85.81 268 MET A N 1
ATOM 2157 C CA . MET A 1 268 ? -18.742 -0.398 20.193 1.00 85.81 268 MET A CA 1
ATOM 2158 C C . MET A 1 268 ? -18.443 -1.855 19.835 1.00 85.81 268 MET A C 1
ATOM 2160 O O . MET A 1 268 ? -17.283 -2.272 19.807 1.00 85.81 268 MET A O 1
ATOM 2164 N N . ASN A 1 269 ? -19.485 -2.611 19.496 1.00 91.44 269 ASN A N 1
ATOM 2165 C CA . ASN A 1 269 ? -19.363 -4.009 19.102 1.00 91.44 269 ASN A CA 1
ATOM 2166 C C . ASN A 1 269 ? -18.500 -4.195 17.846 1.00 91.44 269 ASN A C 1
ATOM 2168 O O . ASN A 1 269 ? -17.709 -5.137 17.790 1.00 91.44 269 ASN A O 1
ATOM 2172 N N . ILE A 1 270 ? -18.609 -3.306 16.851 1.00 93.50 270 ILE A N 1
ATOM 2173 C CA . ILE A 1 270 ? -17.794 -3.387 15.628 1.00 93.50 270 ILE A CA 1
ATOM 2174 C C . ILE A 1 270 ? -16.309 -3.206 15.953 1.00 93.50 270 ILE A C 1
ATOM 2176 O O . ILE A 1 270 ? -15.484 -4.013 15.523 1.00 93.50 270 ILE A O 1
ATOM 2180 N N . ALA A 1 271 ? -15.961 -2.193 16.747 1.00 92.50 271 ALA A N 1
ATOM 2181 C CA . ALA A 1 271 ? -14.570 -1.928 17.101 1.00 92.50 271 ALA A CA 1
ATOM 2182 C C . ALA A 1 271 ? -13.947 -3.056 17.932 1.00 92.50 271 ALA A C 1
ATOM 2184 O O . ALA A 1 271 ? -12.812 -3.452 17.671 1.00 92.50 271 ALA A O 1
ATOM 2185 N N . VAL A 1 272 ? -14.695 -3.606 18.896 1.00 93.38 272 VAL A N 1
ATOM 2186 C CA . VAL A 1 272 ? -14.241 -4.748 19.704 1.00 93.38 272 VAL A CA 1
ATOM 2187 C C . VAL A 1 272 ? -14.015 -5.969 18.816 1.00 93.38 272 VAL A C 1
ATOM 2189 O O . VAL A 1 272 ? -12.956 -6.584 18.897 1.00 93.38 272 VAL A O 1
ATOM 2192 N N . ARG A 1 273 ? -14.948 -6.283 17.907 1.00 95.81 273 ARG A N 1
ATOM 2193 C CA . ARG A 1 273 ? -14.781 -7.389 16.950 1.00 95.81 273 ARG A CA 1
ATOM 2194 C C . ARG A 1 273 ? -13.568 -7.190 16.046 1.00 95.81 273 ARG A C 1
ATOM 2196 O O . ARG A 1 273 ? -12.823 -8.140 15.837 1.00 95.81 273 ARG A O 1
ATOM 2203 N N . ALA A 1 274 ? -13.346 -5.976 15.543 1.00 96.50 274 ALA A N 1
ATOM 2204 C CA . ALA A 1 274 ? -12.182 -5.655 14.719 1.00 96.50 274 ALA A CA 1
ATOM 2205 C C . ALA A 1 274 ? -10.866 -5.822 15.501 1.00 96.50 274 ALA A C 1
ATOM 2207 O O . ALA A 1 274 ? -9.917 -6.418 14.989 1.00 96.50 274 ALA A O 1
ATOM 2208 N N . ALA A 1 275 ? -10.816 -5.369 16.758 1.00 95.75 275 ALA A N 1
ATOM 2209 C CA . ALA A 1 275 ? -9.663 -5.566 17.634 1.00 95.75 275 ALA A CA 1
ATOM 2210 C C . ALA A 1 275 ? -9.408 -7.055 17.913 1.00 95.75 275 ALA A C 1
ATOM 2212 O O . ALA A 1 275 ? -8.289 -7.528 17.723 1.00 95.75 275 ALA A O 1
ATOM 2213 N N . SER A 1 276 ? -10.445 -7.815 18.279 1.00 97.00 276 SER A N 1
ATOM 2214 C CA . SER A 1 276 ? -10.341 -9.260 18.504 1.00 97.00 276 SER A CA 1
ATOM 2215 C C . SER A 1 276 ? -9.890 -10.015 17.252 1.00 97.00 276 SER A C 1
ATOM 2217 O O . SER A 1 276 ? -9.004 -10.859 17.348 1.00 97.00 276 SER A O 1
ATOM 2219 N N . ALA A 1 277 ? -10.444 -9.690 16.080 1.00 96.88 277 ALA A N 1
ATOM 2220 C CA . ALA A 1 277 ? -10.054 -10.305 14.811 1.00 96.88 277 ALA A CA 1
ATOM 2221 C C . ALA A 1 277 ? -8.592 -10.001 14.452 1.00 96.88 277 ALA A C 1
ATOM 2223 O O . ALA A 1 277 ? -7.864 -10.895 14.024 1.00 96.88 277 ALA A O 1
ATOM 2224 N N . THR A 1 278 ? -8.142 -8.766 14.696 1.00 96.50 278 THR A N 1
ATOM 2225 C CA . THR A 1 278 ? -6.743 -8.364 14.489 1.00 96.50 278 THR A CA 1
ATOM 2226 C C . THR A 1 278 ? -5.800 -9.178 15.371 1.00 96.50 278 THR A C 1
ATOM 2228 O O . THR A 1 278 ? -4.857 -9.777 14.862 1.00 96.50 278 THR A O 1
ATOM 2231 N N . ILE A 1 279 ? -6.084 -9.252 16.676 1.00 95.94 279 ILE A N 1
ATOM 2232 C CA . ILE A 1 279 ? -5.258 -9.988 17.645 1.00 95.94 279 ILE A CA 1
ATOM 2233 C C . ILE A 1 279 ? -5.209 -11.477 17.293 1.00 95.94 279 ILE A C 1
ATOM 2235 O O . ILE A 1 279 ? -4.122 -12.041 17.207 1.00 95.94 279 ILE A O 1
ATOM 2239 N N . ALA A 1 280 ? -6.364 -12.100 17.042 1.00 95.56 280 ALA A N 1
ATOM 2240 C CA . ALA A 1 280 ? -6.441 -13.518 16.700 1.00 95.56 280 ALA A CA 1
ATOM 2241 C C . ALA A 1 280 ? -5.692 -13.839 15.397 1.00 95.56 280 ALA A C 1
ATOM 2243 O O . ALA A 1 280 ? -4.968 -14.827 15.323 1.00 95.56 280 ALA A O 1
ATOM 2244 N N . SER A 1 281 ? -5.823 -12.984 14.377 1.00 94.56 281 SER A N 1
ATOM 2245 C CA . SER A 1 281 ? -5.137 -13.174 13.098 1.00 94.56 281 SER A CA 1
ATOM 2246 C C . SER A 1 281 ? -3.621 -12.998 13.209 1.00 94.56 281 SER A C 1
ATOM 2248 O O . SER A 1 281 ? -2.880 -13.758 12.587 1.00 94.56 281 SER A O 1
ATOM 2250 N N . ILE A 1 282 ? -3.146 -12.024 13.992 1.00 93.81 282 ILE A N 1
ATOM 2251 C CA . ILE A 1 282 ? -1.712 -11.838 14.248 1.00 93.81 282 ILE A CA 1
ATOM 2252 C C . ILE A 1 282 ? -1.155 -13.031 15.025 1.00 93.81 282 ILE A C 1
ATOM 2254 O O . ILE A 1 282 ? -0.126 -13.577 14.631 1.00 93.81 282 ILE A O 1
ATOM 2258 N N . ASP A 1 283 ? -1.841 -13.471 16.082 1.00 92.75 283 ASP A N 1
ATOM 2259 C CA . ASP A 1 283 ? -1.437 -14.641 16.865 1.00 92.75 283 ASP A CA 1
ATOM 2260 C C . ASP A 1 283 ? -1.310 -15.878 15.966 1.00 92.75 283 ASP A C 1
ATOM 2262 O O . ASP A 1 283 ? -0.221 -16.448 15.866 1.00 92.75 283 ASP A O 1
ATOM 2266 N N . GLN A 1 284 ? -2.354 -16.194 15.191 1.00 90.94 284 GLN A N 1
ATOM 2267 C CA . GLN A 1 284 ? -2.341 -17.295 14.227 1.00 90.94 284 GLN A CA 1
ATOM 2268 C C . GLN A 1 284 ? -1.182 -17.177 13.224 1.00 90.94 284 GLN A C 1
ATOM 2270 O O . GLN A 1 284 ? -0.435 -18.135 13.033 1.00 90.94 284 GLN A O 1
ATOM 2275 N N . HIS A 1 285 ? -0.981 -16.001 12.617 1.00 91.12 285 HIS A N 1
ATOM 2276 C CA . HIS A 1 285 ? 0.117 -15.774 11.673 1.00 91.12 285 HIS A CA 1
ATOM 2277 C C . HIS A 1 285 ? 1.480 -16.050 12.319 1.00 91.12 285 HIS A C 1
ATOM 2279 O O . HIS A 1 285 ? 2.348 -16.677 11.712 1.00 91.12 285 HIS A O 1
ATOM 2285 N N . THR A 1 286 ? 1.674 -15.596 13.560 1.00 87.88 286 THR A N 1
ATOM 2286 C CA . THR A 1 286 ? 2.941 -15.774 14.275 1.00 87.88 286 THR A CA 1
ATOM 2287 C C . THR A 1 286 ? 3.180 -17.194 14.786 1.00 87.88 286 THR A C 1
ATOM 2289 O O . THR A 1 286 ? 4.329 -17.517 15.086 1.00 87.88 286 THR A O 1
ATOM 2292 N N . GLN A 1 287 ? 2.131 -18.014 14.905 1.00 87.19 287 GLN A N 1
ATOM 2293 C CA . GLN A 1 287 ? 2.222 -19.436 15.246 1.00 87.19 287 GLN A CA 1
ATOM 2294 C C . GLN A 1 287 ? 2.473 -20.304 14.006 1.00 87.19 287 GLN A C 1
ATOM 2296 O O . GLN A 1 287 ? 3.260 -21.245 14.063 1.00 87.19 287 GLN A O 1
ATOM 2301 N N . GLU A 1 288 ? 1.827 -19.991 12.878 1.00 81.88 288 GLU A N 1
ATOM 2302 C CA . GLU A 1 288 ? 1.916 -20.782 11.645 1.00 81.88 288 GLU A CA 1
ATOM 2303 C C . GLU A 1 288 ? 3.188 -20.496 10.826 1.00 81.88 288 GLU A C 1
ATOM 2305 O O . GLU A 1 288 ? 3.612 -21.341 10.034 1.00 81.88 288 GLU A O 1
ATOM 2310 N N . ARG A 1 289 ? 3.799 -19.309 10.966 1.00 80.38 289 ARG A N 1
ATOM 2311 C CA . ARG A 1 289 ? 4.910 -18.856 10.112 1.00 80.38 289 ARG A CA 1
ATOM 2312 C C . ARG A 1 289 ? 6.094 -18.312 10.908 1.00 80.38 289 ARG A C 1
ATOM 2314 O O . ARG A 1 289 ? 5.966 -17.824 12.028 1.00 80.38 289 ARG A O 1
ATOM 2321 N N . HIS A 1 290 ? 7.274 -18.371 10.289 1.00 79.00 290 HIS A N 1
ATOM 2322 C CA . HIS A 1 290 ? 8.498 -17.839 10.878 1.00 79.00 290 HIS A CA 1
ATOM 2323 C C . HIS A 1 290 ? 8.419 -16.314 11.035 1.00 79.00 290 HIS A C 1
ATOM 2325 O O . HIS A 1 290 ? 8.069 -15.593 10.098 1.00 79.00 290 HIS A O 1
ATOM 2331 N N . ARG A 1 291 ? 8.777 -15.819 12.223 1.00 81.94 291 ARG A N 1
ATOM 2332 C CA . ARG A 1 291 ? 8.797 -14.386 12.529 1.00 81.94 291 ARG A CA 1
ATOM 2333 C C . ARG A 1 291 ? 10.019 -13.747 11.884 1.00 81.94 291 ARG A C 1
ATOM 2335 O O . ARG A 1 291 ? 11.137 -13.936 12.347 1.00 81.94 291 ARG A O 1
ATOM 2342 N N . THR A 1 292 ? 9.800 -12.965 10.836 1.00 86.56 292 THR A N 1
ATOM 2343 C CA . THR A 1 292 ? 10.837 -12.093 10.274 1.00 86.56 292 THR A CA 1
ATOM 2344 C C . THR A 1 292 ? 10.723 -10.695 10.871 1.00 86.56 292 THR A C 1
ATOM 2346 O O . THR A 1 292 ? 9.639 -10.279 11.287 1.00 86.56 292 THR A O 1
ATOM 2349 N N . ARG A 1 293 ? 11.814 -9.920 10.855 1.00 87.56 293 ARG A N 1
ATOM 2350 C CA . ARG A 1 293 ? 11.795 -8.512 11.294 1.00 87.56 293 ARG A CA 1
ATOM 2351 C C . ARG A 1 293 ? 10.724 -7.697 10.560 1.00 87.56 293 ARG A C 1
ATOM 2353 O O . ARG A 1 293 ? 10.075 -6.837 11.154 1.00 87.56 293 ARG A O 1
ATOM 2360 N N . LEU A 1 294 ? 10.502 -8.008 9.280 1.00 87.94 294 LEU A N 1
ATOM 2361 C CA . LEU A 1 294 ? 9.466 -7.390 8.458 1.00 87.94 294 LEU A CA 1
ATOM 2362 C C . LEU A 1 294 ? 8.055 -7.714 8.960 1.00 87.94 294 LEU A C 1
ATOM 2364 O O . LEU A 1 294 ? 7.250 -6.794 9.090 1.00 87.94 294 LEU A O 1
ATOM 2368 N N . VAL A 1 295 ? 7.763 -8.986 9.245 1.00 88.50 295 VAL A N 1
ATOM 2369 C CA . VAL A 1 295 ? 6.458 -9.409 9.778 1.00 88.50 295 VAL A CA 1
ATOM 2370 C C . VAL A 1 295 ? 6.207 -8.736 11.122 1.00 88.50 295 VAL A C 1
ATOM 2372 O O . VAL A 1 295 ? 5.182 -8.078 11.276 1.00 88.50 295 VAL A O 1
ATOM 2375 N N . THR A 1 296 ? 7.180 -8.800 12.036 1.00 88.19 296 THR A N 1
ATOM 2376 C CA . THR A 1 296 ? 7.081 -8.210 13.378 1.00 88.19 296 THR A CA 1
ATOM 2377 C C . THR A 1 296 ? 6.803 -6.707 13.324 1.00 88.19 296 THR A C 1
ATOM 2379 O O . THR A 1 296 ? 5.976 -6.210 14.077 1.00 88.19 296 THR A O 1
ATOM 2382 N N . TRP A 1 297 ? 7.437 -5.972 12.403 1.00 87.69 297 TRP A N 1
ATOM 2383 C CA . TRP A 1 297 ? 7.190 -4.535 12.232 1.00 87.69 297 TRP A CA 1
ATOM 2384 C C . TRP A 1 297 ? 5.744 -4.207 11.842 1.00 87.69 297 TRP A C 1
ATOM 2386 O O . TRP A 1 297 ? 5.242 -3.151 12.201 1.00 87.69 297 TRP A O 1
ATOM 2396 N N . TYR A 1 298 ? 5.091 -5.066 11.057 1.00 87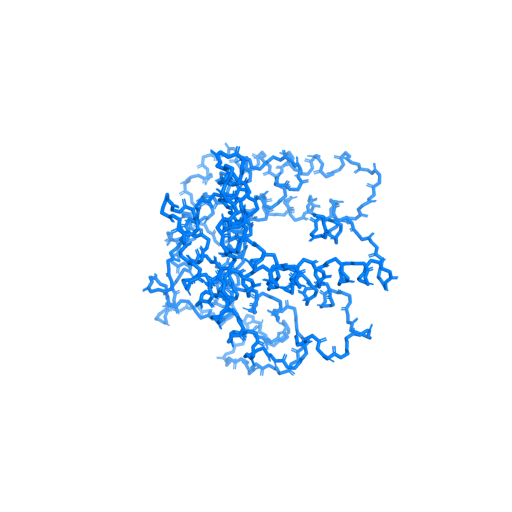.56 298 TYR A N 1
ATOM 2397 C CA . TYR A 1 298 ? 3.718 -4.832 10.600 1.00 87.56 298 TYR A CA 1
ATOM 2398 C C . TYR A 1 298 ? 2.654 -5.479 11.494 1.00 87.56 298 TYR A C 1
ATOM 2400 O O . TYR A 1 298 ? 1.474 -5.192 11.298 1.00 87.56 298 TYR A O 1
ATOM 2408 N N . SER A 1 299 ? 3.049 -6.348 12.425 1.00 85.12 299 SER A N 1
ATOM 2409 C CA . SER A 1 299 ? 2.153 -7.015 13.372 1.00 85.12 299 SER A CA 1
ATOM 2410 C C . SER A 1 299 ? 2.153 -6.394 14.775 1.00 85.12 299 SER A C 1
ATOM 2412 O O . SER A 1 299 ? 1.407 -6.866 15.627 1.00 85.12 299 SER A O 1
ATOM 2414 N N . MET A 1 300 ? 3.013 -5.407 15.045 1.00 66.12 300 MET A N 1
ATOM 2415 C CA . MET A 1 300 ? 3.030 -4.616 16.287 1.00 66.12 300 MET A CA 1
ATOM 2416 C C . MET A 1 300 ? 2.355 -3.267 16.065 1.00 66.12 300 MET A C 1
ATOM 2418 O O . MET A 1 300 ? 1.582 -2.857 16.957 1.00 66.12 300 MET A O 1
#

Foldseek 3Di:
DLVLLVVLVVVLQVPDPPPVSSVVSLVVLVVVCPDPVVPPDADLSQLNSLLSNLVVCVLVVNNVSSVVSLLSSQVSLVVVVLLEDPPPDPAFPLVLLSSQLSVLSSLLSQLVSCLVVVHARPDDAPVVGDRDFRAQDEPVQGDRPDPDDDDGDLDDYPCLLSRLSSVVSSLLNVLSNVLSDPDDDDLVNLVVSLVVLVVSLVVDRLNLHPPRDCLVPDLVRLLSSLLSLLVSLSSLLSSLVSVVVVVVVVVVVDPDPDDQDPSNVVSVVSNVVSVVVLVVSLVVSPVSDPDTPVSVVSSD

pLDDT: mean 89.63, std 9.85, range [50.5, 98.5]

Sequence (300 aa):
MLLYTIMALGAWCLNNDDAELDDELYHLALSFGDAECLFASADLTFVQALILFSNLSQKRNKPNTGSNFLGLATRMALSLGLHRELPDWNISLLQREMRRRVWWGLYMFDSGASTTFGRPILLPGEEAMDVRPVLNIDDEDLTSVTELAPEEVNRPTLYSGMKYQSELHVKSNYISNRLLSSSCVAPEDALFMDATLDKWSSTLPEYLRLEHDVRSAEPTFYFNRSRLWWRFWNLKIIIFRQLFLKRAIGTSNSNITAPVSEADERCMNIAVRAASATIASIDQHTQERHRTRLVTWYSM

Secondary structure (DSSP, 8-state):
-HHHHHHHHHHHHTT-S-HHHHHHHHHHHHHTTSSTHHHH---HHHHHHHHHHHHHHHHTT-HHHHHHHHHHHHHHHHHTTTTS--TTS---HHHHHHHHHHHHHHHHHHHHHHHHHTPPP-SPPGGG--PPPPP-S-GGGS-TT--SPPPPPSS--TTHHHHHHHHHHHHHHHHHHHHHSSSPPPHHHHHHHHHHHHHHHHTS-GGGSTTS--TTS-HHHHHHHHHHHHHHHHHHHHHHHHHHHHHHHHHHH-S--PPPPHHHHHHHHHHHHHHHHHHHHHHHHHHHS---HHHHHHH-

Radius of gyration: 20.94 Å; chains: 1; bounding box: 55×44×65 Å

Organism: NCBI:txid1089449

InterPro domains:
  IPR007219 Xylanolytic transcriptional activator, regulatory domain [PF04082] (2-135)
  IPR007219 Xylanolytic transcriptional activator, regulatory domain [SM00906] (66-140)
  IPR051127 Fungal secondary metabolite regulators [PTHR47424] (2-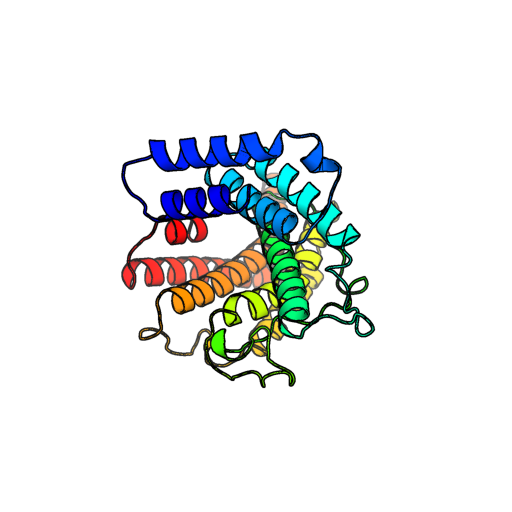299)